Protein AF-A0A952LKK1-F1 (afdb_monomer_lite)

pLDDT: mean 79.79, std 16.42, range [29.23, 95.69]

Secondary structure (DSSP, 8-state):
-HHHHHHHHHHHHH---PPP-PPPP--EEEE-SSEEEEEEEEEEE-SSSS-EEEEEEEEEEE-SSS-EEEEE--GGGSS-TTTHHHHHHHHHHHHTS-SSTT-PPB-SEEEEEEEEE--TTT--HHHHHHHHHHHHHHHHHTS-EEEEPPEEEEEEE-TTSS-EEEEEEETTT-EEE-TTS-EEEE--S-TTTTTTS-----

Structure (mmCIF, N/CA/C/O backbone):
data_AF-A0A952LKK1-F1
#
_entry.id   AF-A0A952LKK1-F1
#
loop_
_atom_site.group_PDB
_atom_site.id
_atom_site.type_symbol
_atom_site.label_atom_id
_atom_site.label_alt_id
_atom_site.label_comp_id
_atom_site.label_asym_id
_atom_site.label_entity_id
_atom_site.label_seq_id
_atom_site.pdbx_PDB_ins_code
_atom_site.Cartn_x
_atom_site.Cartn_y
_atom_site.Cartn_z
_atom_site.occupancy
_atom_site.B_iso_or_equiv
_atom_site.auth_seq_id
_atom_site.auth_comp_id
_atom_site.auth_asym_id
_atom_site.auth_atom_id
_atom_site.pdbx_PDB_model_num
ATOM 1 N N . LEU A 1 1 ? -12.837 -6.522 36.777 1.00 69.25 1 LEU A N 1
ATOM 2 C CA . LEU A 1 1 ? -12.492 -7.666 37.662 1.00 69.25 1 LEU A CA 1
ATOM 3 C C . LEU A 1 1 ? -11.450 -8.633 37.078 1.00 69.25 1 LEU A C 1
ATOM 5 O O . LEU A 1 1 ? -10.487 -8.930 37.771 1.00 69.25 1 LEU A O 1
ATOM 9 N N . HIS A 1 2 ? -11.595 -9.168 35.852 1.00 73.12 2 HIS A N 1
ATOM 10 C CA . HIS A 1 2 ? -10.644 -10.183 35.344 1.00 73.12 2 HIS A CA 1
ATOM 11 C C . HIS A 1 2 ? -9.219 -9.636 35.118 1.00 73.12 2 HIS A C 1
ATOM 13 O O . HIS A 1 2 ? -8.244 -10.236 35.574 1.00 73.12 2 HIS A O 1
ATOM 19 N N . LEU A 1 3 ? -9.097 -8.470 34.474 1.00 79.00 3 LEU A N 1
ATOM 20 C CA . LEU A 1 3 ? -7.804 -7.812 34.238 1.00 79.00 3 LEU A CA 1
ATOM 21 C C . LEU A 1 3 ? -7.126 -7.364 35.545 1.00 79.00 3 LEU A C 1
ATOM 23 O O . LEU A 1 3 ? -5.911 -7.488 35.678 1.00 79.00 3 LEU A O 1
ATOM 27 N N . ASP A 1 4 ? -7.911 -6.946 36.539 1.00 76.12 4 ASP A N 1
ATOM 28 C CA . ASP A 1 4 ? -7.411 -6.493 37.846 1.00 76.12 4 ASP A CA 1
ATOM 29 C C . ASP A 1 4 ? -6.789 -7.636 38.665 1.00 76.12 4 ASP A C 1
ATOM 31 O O . ASP A 1 4 ? -5.808 -7.459 39.389 1.00 76.12 4 ASP A O 1
ATOM 35 N N . VAL A 1 5 ? -7.335 -8.848 38.538 1.00 84.00 5 VAL A N 1
ATOM 36 C CA . VAL A 1 5 ? -6.778 -10.037 39.200 1.00 84.00 5 VAL A CA 1
ATOM 37 C C . VAL A 1 5 ? -5.464 -10.461 38.537 1.00 84.00 5 VAL A C 1
ATOM 39 O O . VAL A 1 5 ? -4.514 -10.829 39.233 1.00 84.00 5 VAL A O 1
ATOM 42 N N . LEU A 1 6 ? -5.383 -10.390 37.204 1.00 82.81 6 LEU A N 1
ATOM 43 C CA . LEU A 1 6 ? -4.162 -10.701 36.454 1.00 82.81 6 LEU A CA 1
ATOM 44 C C . LEU A 1 6 ? -3.036 -9.705 36.754 1.00 82.81 6 LEU A C 1
ATOM 46 O O . LEU A 1 6 ? -1.900 -10.123 36.990 1.00 82.81 6 LEU A O 1
ATOM 50 N N . SER A 1 7 ? -3.346 -8.408 36.815 1.00 79.38 7 SER A N 1
ATOM 51 C CA . SER A 1 7 ? -2.366 -7.372 37.159 1.00 79.38 7 SER A CA 1
ATOM 52 C C . SER A 1 7 ? -1.816 -7.558 38.578 1.00 79.38 7 SER A C 1
ATOM 54 O O . SER A 1 7 ? -0.605 -7.478 38.795 1.00 79.38 7 SER A O 1
ATOM 56 N N . SER A 1 8 ? -2.683 -7.915 39.533 1.00 80.00 8 SER A N 1
ATOM 57 C CA . SER A 1 8 ? -2.283 -8.186 40.916 1.00 80.00 8 SER A CA 1
ATOM 58 C C . SER A 1 8 ? -1.322 -9.376 41.028 1.00 80.00 8 SER A C 1
ATOM 60 O O . SER A 1 8 ? -0.346 -9.309 41.779 1.00 80.00 8 SER A O 1
ATOM 62 N N . LYS A 1 9 ? -1.542 -10.446 40.249 1.00 85.44 9 LYS A N 1
ATOM 63 C CA . LYS A 1 9 ? -0.631 -11.604 40.201 1.00 85.44 9 LYS A CA 1
ATOM 64 C C . LYS A 1 9 ? 0.729 -11.252 39.597 1.00 85.44 9 LYS A C 1
ATOM 66 O O . LYS A 1 9 ? 1.750 -11.621 40.172 1.00 85.44 9 LYS A O 1
ATOM 71 N N . LEU A 1 10 ? 0.759 -10.499 38.493 1.00 86.88 10 LEU A N 1
ATOM 72 C CA . LEU A 1 10 ? 2.005 -10.042 37.854 1.00 86.88 10 LEU A CA 1
ATOM 73 C C . LEU A 1 10 ? 2.873 -9.210 38.807 1.00 86.88 10 LEU A C 1
ATOM 75 O O . LEU A 1 10 ? 4.080 -9.440 38.917 1.00 86.88 10 LEU A O 1
ATOM 79 N N . SER A 1 11 ? 2.248 -8.299 39.551 1.00 84.94 11 SER A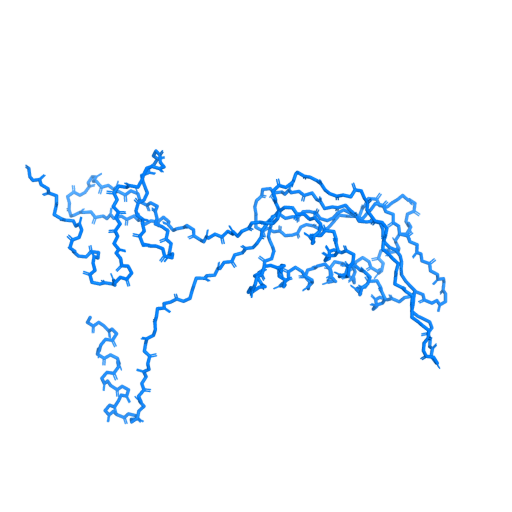 N 1
ATOM 80 C CA . SER A 1 11 ? 2.949 -7.460 40.524 1.00 84.94 11 SER A CA 1
ATOM 81 C C . SER A 1 11 ? 3.444 -8.261 41.738 1.00 84.94 11 SER A C 1
ATOM 83 O O . SER A 1 11 ? 4.603 -8.130 42.130 1.00 84.94 11 SER A O 1
ATOM 85 N N . ARG A 1 12 ? 2.607 -9.138 42.317 1.00 86.88 12 ARG A N 1
ATOM 86 C CA . ARG A 1 12 ? 2.942 -9.871 43.555 1.00 86.88 12 ARG A CA 1
ATOM 87 C C . ARG A 1 12 ? 3.910 -11.032 43.347 1.00 86.88 12 ARG A C 1
ATOM 89 O O . ARG A 1 12 ? 4.822 -11.202 44.152 1.00 86.88 12 ARG A O 1
ATOM 96 N N . GLU A 1 13 ? 3.703 -11.840 42.310 1.00 88.75 13 GLU A N 1
ATOM 97 C CA . GLU A 1 13 ? 4.477 -13.070 42.090 1.00 88.75 13 GLU A CA 1
ATOM 98 C C . GLU A 1 13 ? 5.716 -12.819 41.225 1.00 88.75 13 GLU A C 1
ATOM 100 O O . GLU A 1 13 ? 6.784 -13.362 41.505 1.00 88.75 13 GLU A O 1
ATOM 105 N N . PHE A 1 14 ? 5.604 -11.952 40.213 1.00 88.00 14 PHE A N 1
ATOM 106 C CA . PHE A 1 14 ? 6.667 -11.726 39.227 1.00 88.00 14 PHE A CA 1
ATOM 107 C C . PHE A 1 14 ? 7.393 -10.384 39.399 1.00 88.00 14 PHE A C 1
ATOM 109 O O . PHE A 1 14 ? 8.387 -10.151 38.713 1.00 88.00 14 PHE A O 1
ATOM 116 N N . LYS A 1 15 ? 6.948 -9.517 40.328 1.00 84.75 15 LYS A N 1
ATOM 117 C CA . LYS A 1 15 ? 7.493 -8.160 40.556 1.00 84.75 15 LYS A CA 1
ATOM 118 C C . LYS A 1 15 ? 7.513 -7.296 39.288 1.00 84.75 15 LYS A C 1
ATOM 120 O O . LYS A 1 15 ? 8.394 -6.456 39.122 1.00 84.75 15 LYS A O 1
ATOM 125 N N . VAL A 1 16 ? 6.553 -7.515 38.390 1.00 86.19 16 VAL A N 1
ATOM 126 C CA . VAL A 1 16 ? 6.399 -6.741 37.155 1.00 86.19 16 VAL A CA 1
ATOM 127 C C . VAL A 1 16 ? 5.279 -5.725 37.349 1.00 86.19 16 VAL A C 1
ATOM 129 O O . VAL A 1 16 ? 4.132 -6.100 37.592 1.00 86.19 16 VAL A O 1
ATOM 132 N N . GLU A 1 17 ? 5.601 -4.439 37.220 1.00 78.44 17 GLU A N 1
ATOM 133 C CA . GLU A 1 17 ? 4.600 -3.375 37.112 1.00 78.44 17 GLU A CA 1
ATOM 134 C C . GLU A 1 17 ? 4.148 -3.259 35.651 1.00 78.44 17 GLU A C 1
ATOM 136 O O . GLU A 1 17 ? 4.903 -2.824 34.782 1.00 78.44 17 GLU A O 1
ATOM 141 N N . ALA A 1 18 ? 2.920 -3.697 35.366 1.00 74.75 18 ALA A N 1
ATOM 142 C CA . ALA A 1 18 ? 2.312 -3.589 34.045 1.00 74.75 18 ALA A CA 1
ATOM 143 C C . ALA A 1 18 ? 1.420 -2.342 33.973 1.00 74.75 18 ALA A C 1
ATOM 145 O O . ALA A 1 18 ? 0.515 -2.172 34.791 1.00 74.75 18 ALA A O 1
ATOM 146 N N . VAL A 1 19 ? 1.657 -1.488 32.976 1.00 74.19 19 VAL A N 1
ATOM 147 C CA . VAL A 1 19 ? 0.816 -0.322 32.680 1.00 74.19 19 VAL A CA 1
ATOM 148 C C . VAL A 1 19 ? -0.199 -0.720 31.615 1.00 74.19 19 VAL A C 1
ATOM 150 O O . VAL A 1 19 ? 0.176 -1.067 30.496 1.00 74.19 19 VAL A O 1
ATOM 153 N N . PHE A 1 20 ? -1.485 -0.671 31.955 1.00 70.00 20 PHE A N 1
ATOM 154 C CA . PHE A 1 20 ? -2.569 -0.925 31.009 1.00 70.00 20 PHE A CA 1
ATOM 155 C C . PHE A 1 20 ? -3.046 0.404 30.423 1.00 70.00 20 PHE A C 1
ATOM 157 O O . PHE A 1 20 ? -3.495 1.289 31.148 1.00 70.00 20 PHE A O 1
ATOM 164 N N . GLY A 1 21 ? -2.902 0.552 29.108 1.00 72.00 21 GLY A N 1
ATOM 165 C CA . GLY A 1 21 ? -3.431 1.681 28.348 1.00 72.00 21 GLY A CA 1
ATOM 166 C C . GLY A 1 21 ? -4.725 1.322 27.620 1.00 72.00 21 GLY A C 1
ATOM 167 O O . GLY A 1 21 ? -5.180 0.177 27.651 1.00 72.00 21 GLY A O 1
ATOM 168 N N . ARG A 1 22 ? -5.298 2.304 26.920 1.00 71.31 22 ARG A N 1
ATOM 169 C CA . ARG A 1 22 ? -6.414 2.057 26.000 1.00 71.31 22 ARG A CA 1
ATOM 170 C C . ARG A 1 22 ? -5.956 1.141 24.854 1.00 71.31 22 ARG A C 1
ATOM 172 O O . ARG A 1 22 ? -4.816 1.285 24.399 1.00 71.31 22 ARG A O 1
ATOM 179 N N . PRO A 1 23 ? -6.809 0.216 24.382 1.00 70.81 23 PRO A N 1
ATOM 180 C CA . PRO A 1 23 ? -6.499 -0.576 23.199 1.00 70.81 23 PRO A CA 1
ATOM 181 C C . PRO A 1 23 ? -6.274 0.352 22.000 1.00 70.81 23 PRO A C 1
ATOM 183 O O . PRO A 1 23 ? -6.973 1.350 21.837 1.00 70.81 23 PRO A O 1
ATOM 186 N N . GLN A 1 24 ? -5.274 0.040 21.175 1.00 70.75 24 GLN A N 1
ATOM 187 C CA . GLN A 1 24 ? -5.019 0.804 19.957 1.00 70.75 24 GLN A CA 1
ATOM 188 C C . GLN A 1 24 ? -6.025 0.422 18.872 1.00 70.75 24 GLN A C 1
ATOM 190 O O . GLN A 1 24 ? -6.296 -0.759 18.650 1.00 70.75 24 GLN A O 1
ATOM 195 N N . VAL A 1 25 ? -6.548 1.432 18.180 1.00 79.94 25 VAL A N 1
ATOM 196 C CA . VAL A 1 25 ? -7.469 1.257 17.059 1.00 79.94 25 VAL A CA 1
ATOM 197 C C . VAL A 1 25 ? -6.665 1.036 15.780 1.00 79.94 25 VAL A C 1
ATOM 199 O O . VAL A 1 25 ? -5.759 1.802 15.451 1.00 79.94 25 VAL A O 1
ATOM 202 N N . ALA A 1 26 ? -6.985 -0.034 15.053 1.00 82.38 26 ALA A N 1
ATOM 203 C CA . ALA A 1 26 ? -6.350 -0.354 13.780 1.00 82.38 26 ALA A CA 1
ATOM 204 C C . ALA A 1 26 ? -6.988 0.459 12.643 1.00 82.38 26 ALA A C 1
ATOM 206 O O . ALA A 1 26 ? -7.834 -0.046 11.905 1.00 82.38 26 ALA A O 1
ATOM 207 N N . TYR A 1 27 ? -6.593 1.725 12.518 1.00 85.50 27 TYR A N 1
ATOM 208 C CA . TYR A 1 27 ? -7.033 2.568 11.409 1.00 85.50 27 TYR A CA 1
ATOM 209 C C . TYR A 1 27 ? -6.469 2.095 10.072 1.00 85.50 27 TYR A C 1
ATOM 211 O O . TYR A 1 27 ? -5.420 1.447 9.996 1.00 85.50 27 TYR A O 1
ATOM 219 N N . ARG A 1 28 ? -7.171 2.473 9.007 1.00 88.81 28 ARG A N 1
ATOM 220 C CA . ARG A 1 28 ? -6.765 2.270 7.615 1.00 88.81 28 ARG A CA 1
ATOM 221 C C . ARG A 1 28 ? -6.928 3.566 6.833 1.00 88.81 28 ARG A C 1
ATOM 223 O O . ARG A 1 28 ? -7.561 4.503 7.312 1.00 88.81 28 ARG A O 1
ATOM 230 N N . GLU A 1 29 ? -6.369 3.624 5.637 1.00 89.12 29 GLU A N 1
ATOM 231 C CA . GLU A 1 29 ? -6.508 4.763 4.727 1.00 89.12 29 GLU A CA 1
ATOM 232 C C . GLU A 1 29 ? -7.129 4.321 3.405 1.00 89.12 29 GLU A C 1
ATOM 234 O O . GLU A 1 29 ? -6.890 3.213 2.930 1.00 89.12 29 GLU A O 1
ATOM 239 N N . THR A 1 30 ? -7.934 5.183 2.793 1.00 90.38 30 THR A N 1
ATOM 240 C CA . THR A 1 30 ? -8.442 4.948 1.440 1.00 90.38 30 THR A CA 1
ATOM 241 C C . THR A 1 30 ? -8.641 6.263 0.691 1.00 90.38 30 THR A C 1
ATOM 243 O O . THR A 1 30 ? -8.595 7.348 1.278 1.00 90.38 30 THR A O 1
ATOM 246 N N . MET A 1 31 ? -8.830 6.169 -0.623 1.00 90.81 31 MET A N 1
ATOM 247 C CA . MET A 1 31 ? -9.071 7.318 -1.493 1.00 90.81 31 MET A CA 1
ATOM 248 C C . MET A 1 31 ? -10.569 7.597 -1.642 1.00 90.81 31 MET A C 1
ATOM 250 O O . MET A 1 31 ? -11.401 6.689 -1.675 1.00 90.81 31 MET A O 1
ATOM 254 N N . ASN A 1 32 ? -10.928 8.872 -1.745 1.00 89.19 32 ASN A N 1
ATOM 255 C CA . ASN A 1 32 ? -12.293 9.313 -2.019 1.00 89.19 32 ASN A CA 1
ATOM 256 C C . ASN A 1 32 ? -12.563 9.448 -3.525 1.00 89.19 32 ASN A C 1
ATOM 258 O O . ASN A 1 32 ? -13.671 9.183 -3.988 1.00 89.19 32 ASN A O 1
ATOM 262 N N . ASN A 1 33 ? -11.545 9.825 -4.308 1.00 90.62 33 ASN A N 1
ATOM 263 C CA . ASN A 1 33 ? -11.665 9.901 -5.763 1.00 90.62 33 ASN A CA 1
ATOM 264 C C . ASN A 1 33 ? -12.028 8.529 -6.346 1.00 90.62 33 ASN A C 1
ATOM 266 O O . ASN A 1 33 ? -11.515 7.512 -5.896 1.00 90.62 33 ASN A O 1
ATOM 270 N N . ALA A 1 34 ? -12.859 8.505 -7.389 1.00 89.62 34 ALA A N 1
ATOM 271 C CA . ALA A 1 34 ? -13.182 7.262 -8.088 1.00 89.62 34 ALA A CA 1
ATOM 272 C C . ALA A 1 34 ? -11.975 6.695 -8.858 1.00 89.62 34 ALA A C 1
ATOM 274 O O . ALA A 1 34 ? -11.786 5.484 -8.904 1.00 89.62 34 ALA A O 1
ATOM 275 N N . SER A 1 35 ? -11.156 7.569 -9.452 1.00 91.38 35 SER A N 1
ATOM 276 C CA . SER A 1 35 ? -9.980 7.198 -10.244 1.00 91.38 35 SER A CA 1
ATOM 277 C C . SER A 1 35 ? -8.965 8.342 -10.297 1.00 91.38 35 SER A C 1
ATOM 279 O O . SER A 1 35 ? -9.359 9.512 -10.282 1.00 91.38 35 SER A O 1
ATOM 281 N N . ILE A 1 36 ? -7.671 8.014 -10.356 1.00 92.25 36 ILE A N 1
ATOM 282 C CA . ILE A 1 36 ? -6.548 8.956 -10.480 1.00 92.25 36 ILE A CA 1
ATOM 283 C C . ILE A 1 36 ? -5.506 8.407 -11.451 1.00 92.25 36 ILE A C 1
ATOM 285 O O . ILE A 1 36 ? -5.125 7.236 -11.398 1.00 92.25 36 ILE A O 1
ATOM 289 N N . GLY A 1 37 ? -4.996 9.293 -12.306 1.00 88.69 37 GLY A N 1
ATOM 290 C CA . GLY A 1 37 ? -4.034 8.978 -13.354 1.00 88.69 37 GLY A CA 1
ATOM 291 C C . GLY A 1 37 ? -4.693 8.878 -14.736 1.00 88.69 37 GLY A C 1
ATOM 292 O O . GLY A 1 37 ? -5.796 9.394 -14.925 1.00 88.69 37 GLY A O 1
ATOM 293 N N . PRO A 1 38 ? -4.033 8.243 -15.716 1.00 88.38 38 PRO A N 1
ATOM 294 C CA . PRO A 1 38 ? -2.730 7.590 -15.603 1.00 88.38 38 PRO A CA 1
ATOM 295 C C . PRO A 1 38 ? -1.568 8.583 -15.424 1.00 88.38 38 PRO A C 1
ATOM 297 O O . PRO A 1 38 ? -1.577 9.674 -15.990 1.00 88.38 38 PRO A O 1
ATOM 300 N N . VAL A 1 39 ? -0.554 8.207 -14.639 1.00 92.69 39 VAL A N 1
ATOM 301 C CA . VAL A 1 39 ? 0.703 8.966 -14.506 1.00 92.69 39 VAL A CA 1
ATOM 302 C C . VAL A 1 39 ? 1.887 8.052 -14.780 1.00 92.69 39 VAL A C 1
ATOM 304 O O . VAL A 1 39 ? 1.980 6.946 -14.245 1.00 92.69 39 VAL A O 1
ATOM 307 N N . ARG A 1 40 ? 2.819 8.545 -15.601 1.00 93.56 40 ARG A N 1
ATOM 308 C CA . ARG A 1 40 ? 4.093 7.882 -15.890 1.00 93.56 40 ARG A CA 1
ATOM 309 C C . ARG A 1 40 ? 5.123 8.214 -14.822 1.00 93.56 40 ARG A C 1
ATOM 311 O O . ARG A 1 40 ? 5.456 9.381 -14.621 1.00 93.56 40 ARG A O 1
ATOM 318 N N . HIS A 1 41 ? 5.677 7.182 -14.197 1.00 94.25 41 HIS A N 1
ATOM 319 C CA . HIS A 1 41 ? 6.798 7.299 -13.273 1.00 94.25 41 HIS A CA 1
ATOM 320 C C . HIS A 1 41 ? 8.018 6.571 -13.823 1.00 94.25 41 HIS A C 1
ATOM 322 O O . HIS A 1 41 ? 7.934 5.407 -14.211 1.00 94.25 41 HIS A O 1
ATOM 328 N N . ARG A 1 42 ? 9.172 7.244 -13.828 1.00 93.69 42 ARG A N 1
ATOM 329 C CA . ARG A 1 42 ? 10.446 6.689 -14.302 1.00 93.69 42 ARG A CA 1
ATOM 330 C C . ARG A 1 42 ? 11.442 6.602 -13.157 1.00 93.69 42 ARG A C 1
ATOM 332 O O . ARG A 1 42 ? 11.806 7.607 -12.554 1.00 93.69 42 ARG A O 1
ATOM 339 N N . PHE A 1 43 ? 11.974 5.408 -12.937 1.00 91.88 43 PHE A N 1
ATOM 340 C CA . PHE A 1 43 ? 13.090 5.157 -12.041 1.00 91.88 43 PHE A CA 1
ATOM 341 C C . PHE A 1 43 ? 14.357 4.876 -12.853 1.00 91.88 43 PHE A C 1
ATOM 343 O O . PHE A 1 43 ? 14.486 3.829 -13.487 1.00 91.88 43 PHE A O 1
ATOM 350 N N . LYS A 1 44 ? 15.313 5.811 -12.824 1.00 89.75 44 LYS A N 1
ATOM 351 C CA . LYS A 1 44 ? 16.637 5.645 -13.438 1.00 89.75 44 LYS A CA 1
ATOM 352 C C . LYS A 1 44 ? 17.723 5.951 -12.415 1.00 89.75 44 LYS A C 1
ATOM 354 O O . LYS A 1 44 ? 17.810 7.075 -11.925 1.00 89.75 44 LYS A O 1
ATOM 359 N N . ARG A 1 45 ? 18.582 4.976 -12.115 1.00 85.50 45 ARG A N 1
ATOM 360 C CA . ARG A 1 45 ? 19.753 5.174 -11.248 1.00 85.50 45 ARG A CA 1
ATOM 361 C C . ARG A 1 45 ? 20.984 4.543 -11.878 1.00 85.50 45 ARG A C 1
ATOM 363 O O . ARG A 1 45 ? 20.985 3.364 -12.212 1.00 85.50 45 ARG A O 1
ATOM 370 N N . GLN A 1 46 ? 22.035 5.345 -11.999 1.00 78.31 46 GLN A N 1
ATOM 371 C CA . GLN A 1 46 ? 23.323 4.937 -12.544 1.00 78.31 46 GLN A CA 1
ATOM 372 C C . GLN A 1 46 ? 24.413 5.449 -11.598 1.00 78.31 46 GLN A C 1
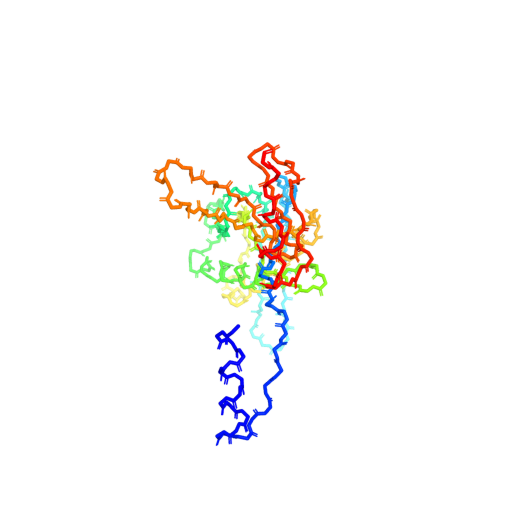ATOM 374 O O . GLN A 1 46 ? 24.873 6.579 -11.711 1.00 78.31 46 GLN A O 1
ATOM 379 N N . SER A 1 47 ? 24.773 4.645 -10.596 1.00 60.09 47 SER A N 1
ATOM 380 C CA . SER A 1 47 ? 25.862 4.951 -9.659 1.00 60.09 47 SER A CA 1
ATOM 381 C C . SER A 1 47 ? 26.923 3.860 -9.758 1.00 60.09 47 SER A C 1
ATOM 383 O O . SER A 1 47 ? 26.892 2.906 -8.988 1.00 60.09 47 SER A O 1
ATOM 385 N N . GLY A 1 48 ? 27.802 3.969 -10.759 1.00 68.12 48 GLY A N 1
ATOM 386 C CA . GLY A 1 48 ? 29.043 3.186 -10.886 1.00 68.12 48 GLY A CA 1
ATOM 387 C C . GLY A 1 48 ? 28.927 1.664 -11.081 1.00 68.12 48 GLY A C 1
ATOM 388 O O . GLY A 1 48 ? 29.960 1.013 -11.179 1.00 68.12 48 GLY A O 1
ATOM 389 N N . GLY A 1 49 ? 27.718 1.096 -11.142 1.00 73.31 49 GLY A N 1
ATOM 390 C CA . GLY A 1 49 ? 27.444 -0.337 -11.335 1.00 73.31 49 GLY A CA 1
ATOM 391 C C . GLY A 1 49 ? 26.398 -0.599 -12.431 1.00 73.31 49 GLY A C 1
ATOM 392 O O . GLY A 1 49 ? 26.146 0.305 -13.234 1.00 73.31 49 GLY A O 1
ATOM 393 N N . PRO A 1 50 ? 25.777 -1.800 -12.473 1.00 70.31 50 PRO A N 1
ATOM 394 C CA . PRO A 1 50 ? 24.697 -2.108 -13.411 1.00 70.31 50 PRO A CA 1
ATOM 395 C C . PRO A 1 50 ? 23.608 -1.035 -13.337 1.00 70.31 50 PRO A C 1
ATOM 397 O O . PRO A 1 50 ? 23.210 -0.629 -12.239 1.00 70.31 50 PRO A O 1
ATOM 400 N N . GLY A 1 51 ? 23.158 -0.542 -14.491 1.00 80.31 51 GLY A N 1
ATOM 401 C CA . GLY A 1 51 ? 22.079 0.435 -14.542 1.00 80.31 51 GLY A CA 1
ATOM 402 C C . GLY A 1 51 ? 20.803 -0.145 -13.938 1.00 80.31 51 GLY A C 1
ATOM 403 O O . GLY A 1 51 ? 20.525 -1.333 -14.072 1.00 80.31 51 GLY A O 1
ATOM 404 N N . MET A 1 52 ? 20.033 0.693 -13.244 1.00 88.06 52 MET A N 1
ATOM 405 C CA . MET A 1 52 ? 18.656 0.376 -12.870 1.00 88.06 52 MET A CA 1
ATOM 406 C C . MET A 1 52 ? 17.722 1.275 -13.669 1.00 88.06 52 MET A C 1
ATOM 408 O O . MET A 1 52 ? 17.784 2.501 -13.529 1.00 88.06 52 MET A O 1
ATOM 412 N N . PHE A 1 53 ? 16.863 0.663 -14.478 1.00 91.19 53 PHE A N 1
ATOM 413 C CA . PHE A 1 53 ? 15.853 1.331 -15.286 1.00 91.19 53 PHE A CA 1
ATOM 414 C C . PHE A 1 53 ? 14.497 0.630 -15.172 1.00 91.19 53 PHE A C 1
ATOM 416 O O . PHE A 1 53 ? 14.374 -0.569 -15.427 1.00 91.19 53 PHE A O 1
ATOM 423 N N . ALA A 1 54 ? 13.471 1.397 -14.835 1.00 92.94 54 ALA A N 1
ATOM 424 C CA . ALA A 1 54 ? 12.079 0.993 -14.945 1.00 92.94 54 ALA A CA 1
ATOM 425 C C . ALA A 1 54 ? 11.225 2.231 -15.213 1.00 92.94 54 ALA A C 1
ATOM 427 O O . ALA A 1 54 ? 11.496 3.307 -14.675 1.00 92.94 54 ALA A O 1
ATOM 428 N N . GLU A 1 55 ? 10.194 2.082 -16.029 1.00 94.50 55 GLU A N 1
ATOM 429 C CA . GLU A 1 55 ? 9.174 3.105 -16.223 1.00 94.50 55 GLU A CA 1
ATOM 430 C C . GLU A 1 55 ? 7.813 2.423 -16.284 1.00 94.50 55 GLU A C 1
ATOM 432 O O . GLU A 1 55 ? 7.648 1.433 -16.997 1.00 94.50 55 GLU A O 1
ATOM 437 N N . LEU A 1 56 ? 6.871 2.933 -15.495 1.00 95.00 56 LEU A N 1
ATOM 438 C CA . LEU A 1 56 ? 5.518 2.405 -15.361 1.00 95.00 56 LEU A CA 1
ATOM 439 C C . LEU A 1 56 ? 4.519 3.549 -15.487 1.00 95.00 56 LEU A C 1
ATOM 441 O O . LEU A 1 56 ? 4.706 4.615 -14.899 1.00 95.00 56 LEU A O 1
ATOM 445 N N . GLU A 1 57 ? 3.446 3.310 -16.225 1.00 95.38 57 GLU A N 1
ATOM 446 C CA . GLU A 1 57 ? 2.267 4.161 -16.264 1.00 95.38 57 GLU A CA 1
ATOM 447 C C . GLU A 1 57 ? 1.173 3.519 -15.414 1.00 95.38 57 GLU A C 1
ATOM 449 O O . GLU A 1 57 ? 0.694 2.428 -15.727 1.00 95.38 57 GLU A O 1
ATOM 454 N N . LEU A 1 58 ? 0.809 4.175 -14.314 1.00 95.44 58 LEU A N 1
ATOM 455 C CA . LEU A 1 58 ? -0.111 3.632 -13.317 1.00 95.44 58 LEU A CA 1
ATOM 456 C C . LEU A 1 58 ? -1.389 4.471 -13.247 1.00 95.44 58 LEU A C 1
ATOM 458 O O . LEU A 1 58 ? -1.335 5.703 -13.293 1.00 95.44 58 LEU A O 1
ATOM 462 N N . ARG A 1 59 ? -2.525 3.796 -13.081 1.00 95.31 59 ARG A N 1
ATOM 463 C CA . ARG A 1 59 ? -3.820 4.373 -12.697 1.00 95.31 59 ARG A CA 1
ATOM 464 C C . ARG A 1 59 ? -4.269 3.720 -11.393 1.00 95.31 59 ARG A C 1
ATOM 466 O O . ARG A 1 59 ? -4.094 2.515 -11.232 1.00 95.31 59 ARG A O 1
ATOM 473 N N . ILE A 1 60 ? -4.825 4.500 -10.473 1.00 94.94 60 ILE A N 1
ATOM 474 C CA . ILE A 1 60 ? -5.407 3.985 -9.229 1.00 94.94 60 ILE A CA 1
ATOM 475 C C . ILE A 1 60 ? -6.906 4.244 -9.266 1.00 94.94 60 ILE A C 1
ATOM 477 O O . ILE A 1 60 ? -7.332 5.384 -9.430 1.00 94.94 60 ILE A O 1
ATOM 481 N N . ASP A 1 61 ? -7.685 3.187 -9.104 1.00 94.31 61 ASP A N 1
ATOM 482 C CA . ASP A 1 61 ? -9.139 3.205 -9.063 1.00 94.31 61 ASP A CA 1
ATOM 483 C C . ASP A 1 61 ? -9.606 2.795 -7.657 1.00 94.31 61 ASP A C 1
ATOM 485 O O . ASP A 1 61 ? -9.026 1.897 -7.039 1.00 94.31 61 ASP A O 1
ATOM 489 N N . LYS A 1 62 ? -10.649 3.444 -7.134 1.00 93.06 62 LYS A N 1
ATOM 490 C CA . LYS A 1 62 ? -11.270 3.042 -5.865 1.00 93.06 62 LYS A CA 1
ATOM 491 C C . LYS A 1 62 ? -12.093 1.775 -6.084 1.00 93.06 62 LYS A C 1
ATOM 493 O O . LYS A 1 62 ? -12.844 1.692 -7.056 1.00 93.06 62 LYS A O 1
ATOM 498 N N . ILE A 1 63 ? -11.979 0.817 -5.169 1.00 93.31 63 ILE A N 1
ATOM 499 C CA . ILE A 1 63 ? -12.810 -0.390 -5.158 1.00 93.31 63 ILE A CA 1
ATOM 500 C C . ILE A 1 63 ? -13.501 -0.555 -3.812 1.00 93.31 63 ILE A C 1
ATOM 502 O O . ILE A 1 63 ? -13.000 -0.114 -2.776 1.00 93.31 63 ILE A O 1
ATOM 506 N N . ASP A 1 64 ? -14.645 -1.225 -3.836 1.00 87.25 64 ASP A N 1
ATOM 507 C CA . ASP A 1 64 ? -15.321 -1.636 -2.617 1.00 87.25 64 ASP A CA 1
ATOM 508 C C . ASP A 1 64 ? -14.577 -2.822 -1.997 1.00 87.25 64 ASP A C 1
ATOM 510 O O . ASP A 1 64 ? -14.228 -3.788 -2.677 1.00 87.25 64 ASP A O 1
ATOM 514 N N . GLY A 1 65 ? -14.331 -2.750 -0.690 1.00 85.81 65 GLY A N 1
ATOM 515 C CA . GLY A 1 65 ? -13.660 -3.803 0.066 1.00 85.81 65 GLY A CA 1
ATOM 516 C C . GLY A 1 65 ? -12.342 -3.363 0.694 1.00 85.81 65 GLY A C 1
ATOM 517 O O . GLY A 1 65 ? -12.042 -2.179 0.834 1.00 85.81 65 GLY A O 1
ATOM 518 N N . VAL A 1 66 ? -11.572 -4.353 1.145 1.00 83.88 66 VAL A N 1
ATOM 519 C CA . VAL A 1 66 ? -10.360 -4.144 1.959 1.00 83.88 66 VAL A CA 1
ATOM 520 C C . VAL A 1 66 ? -9.085 -4.498 1.188 1.00 83.88 66 VAL A C 1
ATOM 522 O O . VAL A 1 66 ? -7.987 -4.112 1.582 1.00 83.88 66 VAL A O 1
ATOM 525 N N . GLU A 1 67 ? -9.207 -5.230 0.085 1.00 89.12 67 GLU A N 1
ATOM 526 C CA . GLU A 1 67 ? -8.051 -5.741 -0.643 1.00 89.12 67 GLU A CA 1
ATOM 527 C C . GLU A 1 67 ? -7.423 -4.688 -1.561 1.00 89.12 67 GLU A C 1
ATOM 529 O O . GLU A 1 67 ? -8.018 -3.658 -1.885 1.00 89.12 67 GLU A O 1
ATOM 534 N N . ILE A 1 68 ? -6.175 -4.959 -1.943 1.00 91.75 68 ILE A N 1
ATOM 535 C CA . ILE A 1 68 ? -5.463 -4.208 -2.970 1.00 91.75 68 ILE A CA 1
ATOM 536 C C . ILE A 1 68 ? -5.333 -5.115 -4.177 1.00 91.75 68 ILE A C 1
ATOM 538 O O . ILE A 1 68 ? -4.657 -6.147 -4.120 1.00 91.75 68 ILE A O 1
ATOM 542 N N . GLU A 1 69 ? -5.944 -4.696 -5.273 1.00 94.12 69 GLU A N 1
ATOM 543 C CA . GLU A 1 69 ? -5.888 -5.413 -6.538 1.00 94.12 69 GLU A CA 1
ATOM 544 C C . GLU A 1 69 ? -4.838 -4.772 -7.444 1.00 94.12 69 GLU A C 1
ATOM 546 O O . GLU A 1 69 ? -4.773 -3.550 -7.562 1.00 94.12 69 GLU A O 1
ATOM 551 N N . VAL A 1 70 ? -4.011 -5.583 -8.104 1.00 95.06 70 VAL A N 1
ATOM 552 C CA . VAL A 1 70 ? -3.050 -5.105 -9.107 1.00 95.06 70 VAL A CA 1
ATOM 553 C C . VAL A 1 70 ? -3.372 -5.782 -10.430 1.00 95.06 70 VAL A C 1
ATOM 555 O O . VAL A 1 70 ? -3.397 -7.009 -10.505 1.00 95.06 70 VAL A O 1
ATOM 558 N N . VAL A 1 71 ? -3.633 -4.983 -11.462 1.00 94.25 71 VAL A N 1
ATOM 559 C CA . VAL A 1 71 ? -4.060 -5.455 -12.784 1.00 94.25 71 VAL A CA 1
ATOM 560 C C . VAL A 1 71 ? -3.072 -4.972 -13.839 1.00 94.25 71 VAL A C 1
ATOM 562 O O . VAL A 1 71 ? -2.689 -3.804 -13.855 1.00 94.25 71 VAL A O 1
ATOM 565 N N . ASP A 1 72 ? -2.660 -5.874 -14.725 1.00 93.56 72 ASP A N 1
ATOM 566 C CA . ASP A 1 72 ? -1.854 -5.556 -15.904 1.00 93.56 72 ASP A CA 1
ATOM 567 C C . ASP A 1 72 ? -2.771 -5.385 -17.127 1.00 93.56 72 ASP A C 1
ATOM 569 O O . ASP A 1 72 ? -3.388 -6.348 -17.581 1.00 93.56 72 ASP A O 1
ATOM 573 N N . GLU A 1 73 ? -2.875 -4.158 -17.645 1.00 93.81 73 GLU A N 1
ATOM 574 C CA . GLU A 1 73 ? -3.589 -3.821 -18.888 1.00 93.81 73 GLU A CA 1
ATOM 575 C C . GLU A 1 73 ? -2.614 -3.443 -20.023 1.00 93.81 73 GLU A C 1
ATOM 577 O O . GLU A 1 73 ? -3.017 -2.863 -21.040 1.00 93.81 73 GLU A O 1
ATOM 582 N N . THR A 1 74 ? -1.322 -3.766 -19.882 1.00 90.50 74 THR A N 1
ATOM 583 C CA . THR A 1 74 ? -0.305 -3.377 -20.859 1.00 90.50 74 THR A CA 1
ATOM 584 C C . THR A 1 74 ? -0.544 -4.029 -22.222 1.00 90.50 74 THR A C 1
ATOM 586 O O . THR A 1 74 ? -0.816 -5.224 -22.367 1.00 90.50 74 THR A O 1
ATOM 589 N N . ARG A 1 75 ? -0.424 -3.231 -23.287 1.00 85.88 75 ARG A N 1
ATOM 590 C CA . ARG A 1 75 ? -0.620 -3.714 -24.661 1.00 85.88 75 ARG A CA 1
ATOM 591 C C . ARG A 1 75 ? 0.656 -4.365 -25.185 1.00 85.88 75 ARG A C 1
ATOM 593 O O . ARG A 1 75 ? 1.726 -3.770 -25.146 1.00 85.88 75 ARG A O 1
ATOM 600 N N . GLY A 1 76 ? 0.534 -5.572 -25.738 1.00 81.38 76 GLY A N 1
ATOM 601 C CA . GLY A 1 76 ? 1.636 -6.242 -26.439 1.00 81.38 76 GLY A CA 1
ATOM 602 C C . GLY A 1 76 ? 2.770 -6.749 -25.540 1.00 81.38 76 GLY A C 1
ATOM 603 O O . GLY A 1 76 ? 3.864 -6.980 -26.047 1.00 81.38 76 GLY A O 1
ATOM 604 N N . GLY A 1 77 ? 2.526 -6.924 -24.235 1.00 81.75 77 GLY A N 1
ATOM 605 C CA . GLY A 1 77 ? 3.537 -7.418 -23.293 1.00 81.75 77 GLY A CA 1
ATOM 606 C C . GLY A 1 77 ? 4.636 -6.397 -22.990 1.00 81.75 77 GLY A C 1
ATOM 607 O O . GLY A 1 77 ? 5.796 -6.774 -22.827 1.00 81.75 77 GLY A O 1
ATOM 608 N N . ALA A 1 78 ? 4.283 -5.106 -22.949 1.00 88.38 78 ALA A N 1
ATOM 609 C CA . ALA A 1 78 ? 5.209 -4.022 -22.620 1.00 88.38 78 ALA A CA 1
ATOM 610 C C . ALA A 1 78 ? 5.872 -4.230 -21.243 1.00 88.38 78 ALA A C 1
ATOM 612 O O . ALA A 1 78 ? 7.058 -3.933 -21.064 1.00 88.38 78 ALA A O 1
ATOM 613 N N . LEU A 1 79 ? 5.125 -4.823 -20.303 1.00 89.81 79 LEU A N 1
ATOM 614 C CA . LEU A 1 79 ? 5.656 -5.416 -19.085 1.00 89.81 79 LEU A CA 1
ATOM 615 C C . LEU A 1 79 ? 5.857 -6.932 -19.285 1.00 89.81 79 LEU A C 1
ATOM 617 O O . LEU A 1 79 ? 4.885 -7.672 -19.437 1.00 89.81 79 LEU A O 1
ATOM 621 N N . PRO A 1 80 ? 7.103 -7.434 -19.255 1.00 89.62 80 PRO A N 1
ATOM 622 C CA . PRO A 1 80 ? 7.365 -8.862 -19.176 1.00 89.62 80 PRO A CA 1
ATOM 623 C C . PRO A 1 80 ? 6.736 -9.455 -17.913 1.00 89.62 80 PRO A C 1
ATOM 625 O O . PRO A 1 80 ? 6.936 -8.946 -16.808 1.00 89.62 80 PRO A O 1
ATOM 628 N N . SER A 1 81 ? 6.037 -10.579 -18.057 1.00 89.31 81 SER A N 1
ATOM 629 C CA . SER A 1 81 ? 5.341 -11.260 -16.958 1.00 89.31 81 SER A CA 1
ATOM 630 C C . SER A 1 81 ? 6.272 -11.731 -15.830 1.00 89.31 81 SER A C 1
ATOM 632 O O . SER A 1 81 ? 5.821 -11.943 -14.708 1.00 89.31 81 SER A O 1
ATOM 634 N N . GLU A 1 82 ? 7.582 -11.814 -16.078 1.00 90.69 82 GLU A N 1
ATOM 635 C CA . GLU A 1 82 ? 8.611 -12.047 -15.054 1.00 90.69 82 GLU A CA 1
ATOM 636 C C . GLU A 1 82 ? 8.759 -10.893 -14.044 1.00 90.69 82 GLU A C 1
ATOM 638 O O . GLU A 1 82 ? 9.144 -11.125 -12.896 1.00 90.69 82 GLU A O 1
ATOM 643 N N . PHE A 1 83 ? 8.436 -9.653 -14.434 1.00 91.81 83 PHE A N 1
ATOM 644 C CA . PHE A 1 83 ? 8.548 -8.476 -13.567 1.00 91.81 83 PHE A CA 1
ATOM 645 C C . PHE A 1 83 ? 7.246 -8.130 -12.844 1.00 91.81 83 PHE A C 1
ATOM 647 O O . PHE A 1 83 ? 7.297 -7.417 -11.839 1.00 91.81 83 PHE A O 1
ATOM 654 N N . PHE A 1 84 ? 6.103 -8.667 -13.283 1.00 93.19 84 PHE A N 1
ATOM 655 C CA . PHE A 1 84 ? 4.804 -8.420 -12.651 1.00 93.19 84 PHE A CA 1
ATOM 656 C C . PHE A 1 84 ? 4.798 -8.705 -11.132 1.00 93.19 84 PHE A C 1
ATOM 658 O O . PHE A 1 84 ? 4.414 -7.811 -10.374 1.00 93.19 84 PHE A O 1
ATOM 665 N N . PRO A 1 85 ? 5.344 -9.834 -10.623 1.00 94.94 85 PRO A N 1
ATOM 666 C CA . PRO A 1 85 ? 5.388 -10.090 -9.178 1.00 94.94 85 PRO A CA 1
ATOM 667 C C . PRO A 1 85 ? 6.236 -9.076 -8.392 1.00 94.94 85 PRO A C 1
ATOM 669 O O . PRO A 1 85 ? 6.026 -8.863 -7.198 1.00 94.94 85 PRO A O 1
ATOM 672 N N . ALA A 1 86 ? 7.232 -8.458 -9.036 1.00 94.94 86 ALA A N 1
ATOM 673 C CA . ALA A 1 86 ? 8.055 -7.425 -8.412 1.00 94.94 86 ALA A CA 1
ATOM 674 C C . ALA A 1 86 ? 7.312 -6.084 -8.330 1.00 94.94 86 ALA A C 1
ATOM 676 O O . ALA A 1 86 ? 7.411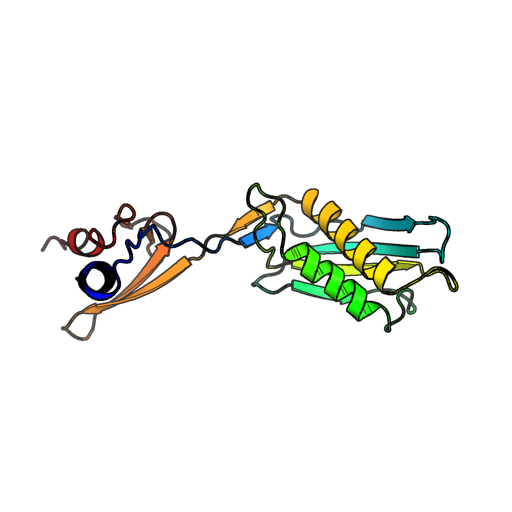 -5.392 -7.317 1.00 94.94 86 ALA A O 1
ATOM 677 N N . VAL A 1 87 ? 6.536 -5.749 -9.364 1.00 94.88 87 VAL A N 1
ATOM 678 C CA . VAL A 1 87 ? 5.650 -4.577 -9.379 1.00 94.88 87 VAL A CA 1
ATOM 679 C C . VAL A 1 87 ? 4.564 -4.714 -8.315 1.00 94.88 87 VAL A C 1
ATOM 681 O O . VAL A 1 87 ? 4.400 -3.813 -7.493 1.00 94.88 87 VAL A O 1
ATOM 684 N N . GLU A 1 88 ? 3.890 -5.864 -8.269 1.00 95.19 88 GLU A N 1
ATOM 685 C CA . GLU A 1 88 ? 2.843 -6.158 -7.287 1.00 95.19 88 GLU A CA 1
ATOM 686 C C . GLU A 1 88 ? 3.369 -6.038 -5.851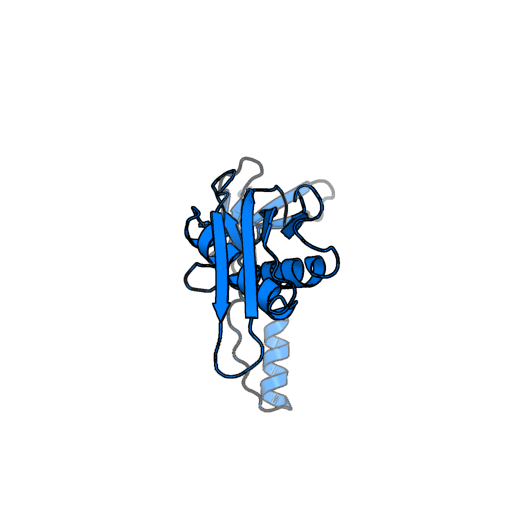 1.00 95.19 88 GLU A C 1
ATOM 688 O O . GLU A 1 88 ? 2.769 -5.362 -5.013 1.00 95.19 88 GLU A O 1
ATOM 693 N N . ARG A 1 89 ? 4.540 -6.628 -5.573 1.00 95.19 89 ARG A N 1
ATOM 694 C CA . ARG A 1 89 ? 5.199 -6.501 -4.269 1.00 95.19 89 ARG A CA 1
ATOM 695 C C . ARG A 1 89 ? 5.544 -5.047 -3.941 1.00 95.19 89 ARG A C 1
ATOM 697 O O . ARG A 1 89 ? 5.349 -4.629 -2.804 1.00 95.19 89 ARG A O 1
ATOM 704 N N . GLY A 1 90 ? 6.017 -4.272 -4.917 1.00 94.06 90 GLY A N 1
ATOM 705 C CA . GLY A 1 90 ? 6.317 -2.849 -4.743 1.00 94.06 90 GLY A CA 1
ATOM 706 C C . GLY A 1 90 ? 5.091 -2.030 -4.342 1.00 94.06 90 GLY A C 1
ATOM 707 O O . GLY A 1 90 ? 5.167 -1.236 -3.405 1.00 94.06 90 GLY A O 1
ATOM 708 N N . ILE A 1 91 ? 3.952 -2.274 -4.996 1.00 94.56 91 ILE A N 1
ATOM 709 C CA . ILE A 1 91 ? 2.671 -1.619 -4.693 1.00 94.56 91 ILE A CA 1
ATOM 710 C C . ILE A 1 91 ? 2.173 -2.027 -3.304 1.00 94.56 91 ILE A C 1
ATOM 712 O O . ILE A 1 91 ? 1.903 -1.161 -2.475 1.00 94.56 91 ILE A O 1
ATOM 716 N N . LYS A 1 92 ? 2.116 -3.333 -3.010 1.00 93.44 92 LYS A N 1
ATOM 717 C CA . LYS A 1 92 ? 1.647 -3.845 -1.710 1.00 93.44 92 LYS A CA 1
ATOM 718 C C . LYS A 1 92 ? 2.505 -3.338 -0.551 1.00 93.44 92 LYS A C 1
ATOM 720 O O . LYS A 1 92 ? 1.968 -2.904 0.461 1.00 93.44 92 LYS A O 1
ATOM 725 N N . ASN A 1 93 ? 3.829 -3.318 -0.716 1.00 92.75 93 ASN A N 1
ATOM 726 C CA . ASN A 1 93 ? 4.742 -2.772 0.289 1.00 92.75 93 ASN A CA 1
ATOM 727 C C . ASN A 1 93 ? 4.567 -1.262 0.468 1.00 92.75 93 ASN A C 1
ATOM 729 O O . ASN A 1 93 ? 4.642 -0.762 1.588 1.00 92.75 93 ASN A O 1
ATOM 733 N N . ALA A 1 94 ? 4.344 -0.523 -0.621 1.00 91.31 94 ALA A N 1
ATOM 734 C CA . ALA A 1 94 ? 4.080 0.906 -0.539 1.00 91.31 94 ALA A CA 1
ATOM 735 C C . ALA A 1 94 ? 2.762 1.201 0.182 1.00 91.31 94 ALA A C 1
ATOM 737 O O . ALA A 1 94 ? 2.706 2.165 0.937 1.00 91.31 94 ALA A O 1
ATOM 738 N N . ALA A 1 95 ? 1.755 0.346 0.008 1.00 90.94 95 ALA A N 1
ATOM 739 C CA . ALA A 1 95 ? 0.454 0.481 0.641 1.00 90.94 95 ALA A CA 1
ATOM 740 C C . ALA A 1 95 ? 0.437 0.183 2.149 1.00 90.94 95 ALA A C 1
ATOM 742 O O . ALA A 1 95 ? -0.500 0.581 2.830 1.00 90.94 95 ALA A O 1
ATOM 743 N N . LEU A 1 96 ? 1.471 -0.461 2.704 1.00 88.62 96 LEU A N 1
ATOM 744 C CA . LEU A 1 96 ? 1.596 -0.642 4.157 1.00 88.62 96 LEU A CA 1
ATOM 745 C C . LEU A 1 96 ? 1.838 0.675 4.908 1.00 88.62 96 LEU A C 1
ATOM 747 O O . LEU A 1 96 ? 1.667 0.716 6.122 1.00 88.62 96 LEU A O 1
ATOM 751 N N . SER A 1 97 ? 2.271 1.726 4.208 1.00 83.75 97 SER A N 1
ATOM 752 C CA . SER A 1 97 ? 2.555 3.036 4.791 1.00 83.75 97 SER A CA 1
ATOM 753 C C . SER A 1 97 ? 1.759 4.110 4.059 1.00 83.75 97 SER A C 1
ATOM 755 O O . SER A 1 97 ? 2.147 4.534 2.970 1.00 83.75 97 SER A O 1
ATOM 757 N N . GLY A 1 98 ? 0.647 4.519 4.667 1.00 76.06 98 GLY A N 1
ATOM 758 C CA . GLY A 1 98 ? -0.225 5.592 4.197 1.00 76.06 98 GLY A CA 1
ATOM 759 C C . GLY A 1 98 ? 0.407 6.985 4.233 1.00 76.06 98 GLY A C 1
ATOM 760 O O . GLY A 1 98 ? 1.552 7.166 4.656 1.00 76.06 98 GLY A O 1
ATOM 761 N N . ARG A 1 99 ? -0.358 7.973 3.763 1.00 73.75 99 ARG A N 1
ATOM 762 C CA . ARG A 1 99 ? 0.071 9.374 3.627 1.00 73.75 99 ARG A CA 1
ATOM 763 C C . ARG A 1 99 ? -0.122 10.170 4.916 1.00 73.75 99 ARG A C 1
ATOM 765 O O . ARG A 1 99 ? 0.650 11.090 5.168 1.00 73.75 99 ARG A O 1
ATOM 772 N N . LEU A 1 100 ? -1.189 9.896 5.672 1.00 69.69 100 LEU A N 1
ATOM 773 C CA . LEU A 1 100 ? -1.564 10.711 6.834 1.00 69.69 100 LEU A CA 1
ATOM 774 C C . LEU A 1 100 ? -0.572 10.519 7.996 1.00 69.69 100 LEU A C 1
ATOM 776 O O . LEU A 1 100 ? 0.219 9.581 7.992 1.00 69.69 100 LEU A O 1
ATOM 780 N N . ASP A 1 101 ? -0.628 11.397 9.006 1.00 55.56 101 ASP A N 1
ATOM 781 C CA . ASP A 1 101 ? 0.382 11.603 10.071 1.00 55.56 101 ASP A CA 1
ATOM 782 C C . ASP A 1 101 ? 0.832 10.357 10.873 1.00 55.56 101 ASP A C 1
ATOM 784 O O . ASP A 1 101 ? 1.789 10.418 11.650 1.00 55.56 101 ASP A O 1
ATOM 788 N N . HIS A 1 102 ? 0.177 9.209 10.691 1.00 61.09 102 HIS A N 1
ATOM 789 C CA . HIS A 1 102 ? 0.488 7.941 11.357 1.00 61.09 102 HIS A CA 1
ATOM 790 C C . HIS A 1 102 ? 0.680 6.753 10.398 1.00 61.09 102 HIS A C 1
ATOM 792 O O . HIS A 1 102 ? 0.880 5.632 10.864 1.00 61.09 102 HIS A O 1
ATOM 798 N N . GLY A 1 103 ? 0.674 6.995 9.082 1.00 72.06 103 GLY A N 1
ATOM 799 C CA . GLY A 1 103 ? 1.044 6.032 8.045 1.00 72.06 103 GLY A CA 1
ATOM 800 C C . GLY A 1 103 ? 0.278 4.716 8.127 1.00 72.06 103 GLY A C 1
ATOM 801 O O . GLY A 1 103 ? 0.900 3.658 8.234 1.00 72.06 103 GLY A O 1
ATOM 802 N N . HIS A 1 104 ? -1.055 4.762 8.094 1.00 87.31 104 HIS A N 1
ATOM 803 C CA . HIS A 1 104 ? -1.868 3.553 8.219 1.00 87.31 104 HIS A CA 1
ATOM 804 C C . HIS A 1 104 ? -1.913 2.749 6.911 1.00 87.31 104 HIS A C 1
ATOM 806 O O . HIS A 1 104 ? -1.726 3.319 5.835 1.00 87.31 104 HIS A O 1
ATOM 812 N N . PRO A 1 105 ? -2.184 1.432 6.962 1.00 89.94 105 PRO A N 1
ATOM 813 C CA . PRO A 1 105 ? -2.312 0.628 5.753 1.00 89.94 105 PRO A CA 1
ATOM 814 C C . PRO A 1 105 ? -3.437 1.134 4.844 1.00 89.94 105 PRO A C 1
ATOM 816 O O . PRO A 1 105 ? -4.567 1.348 5.295 1.00 89.94 105 PRO A O 1
ATOM 819 N N . ILE A 1 106 ? -3.122 1.290 3.562 1.00 91.38 106 ILE A N 1
ATOM 820 C CA . ILE A 1 106 ? -4.063 1.680 2.514 1.00 91.38 106 ILE A CA 1
ATOM 821 C C . ILE A 1 106 ? -4.888 0.458 2.099 1.00 91.38 106 ILE A C 1
ATOM 823 O O . ILE A 1 106 ? -4.340 -0.631 1.934 1.00 91.38 106 ILE A O 1
ATOM 827 N N . VAL A 1 107 ? -6.196 0.631 1.915 1.00 91.81 107 VAL A N 1
ATOM 828 C CA . VAL A 1 107 ? -7.137 -0.433 1.530 1.00 91.81 107 VAL A CA 1
ATOM 829 C C . VAL A 1 107 ? -8.157 0.051 0.498 1.00 91.81 107 VAL A C 1
ATOM 831 O O . VAL A 1 107 ? -8.392 1.255 0.367 1.00 91.81 107 VAL A O 1
ATOM 834 N N . GLY A 1 108 ? -8.786 -0.889 -0.214 1.00 91.88 108 GLY A N 1
ATOM 835 C CA . GLY A 1 108 ? -9.890 -0.584 -1.133 1.00 91.88 108 GLY A CA 1
ATOM 836 C C . GLY A 1 108 ? -9.435 0.144 -2.397 1.00 91.88 108 GLY A C 1
ATOM 837 O O . GLY A 1 108 ? -10.092 1.075 -2.865 1.00 91.88 108 GLY A O 1
ATOM 838 N N . VAL A 1 109 ? -8.279 -0.246 -2.942 1.00 93.75 109 VAL A N 1
ATOM 839 C CA . VAL A 1 109 ? -7.725 0.357 -4.162 1.00 93.75 109 VAL A CA 1
ATOM 840 C C . VAL A 1 109 ? -7.314 -0.704 -5.177 1.00 93.75 109 VAL A C 1
ATOM 842 O O . VAL A 1 109 ? -6.703 -1.718 -4.838 1.00 93.75 109 VAL A O 1
ATOM 845 N N . ARG A 1 110 ? -7.611 -0.440 -6.448 1.00 95.19 110 ARG A N 1
ATOM 846 C CA . ARG A 1 110 ? -7.119 -1.200 -7.595 1.00 95.19 110 ARG A CA 1
ATOM 847 C C . ARG A 1 110 ? -6.068 -0.381 -8.324 1.00 95.19 110 ARG A C 1
ATOM 849 O O . ARG A 1 110 ? -6.325 0.745 -8.738 1.00 95.19 110 ARG A O 1
ATOM 856 N N . VAL A 1 111 ? -4.889 -0.954 -8.515 1.00 95.69 111 VAL A N 1
ATOM 857 C CA . VAL A 1 111 ? -3.797 -0.344 -9.271 1.00 95.69 111 VAL A CA 1
ATOM 858 C C . VAL A 1 111 ? -3.703 -1.015 -10.631 1.00 95.69 111 VAL A C 1
ATOM 860 O O . VAL A 1 111 ? -3.397 -2.200 -10.736 1.00 95.69 111 VAL A O 1
ATOM 863 N N . THR A 1 112 ? -3.949 -0.238 -11.677 1.00 95.69 112 THR A N 1
ATOM 864 C CA . THR A 1 112 ? -3.883 -0.687 -13.065 1.00 95.69 112 THR A CA 1
ATOM 865 C C . THR A 1 112 ? -2.577 -0.220 -13.702 1.00 95.69 112 THR A C 1
ATOM 867 O O . THR A 1 112 ? -2.271 0.975 -13.699 1.00 95.69 112 THR A O 1
ATOM 870 N N . ILE A 1 113 ? -1.814 -1.152 -14.272 1.00 95.44 113 ILE A N 1
ATOM 871 C CA . ILE A 1 113 ? -0.616 -0.872 -15.068 1.00 95.44 113 ILE A CA 1
ATOM 872 C C . ILE A 1 113 ? -1.066 -0.679 -16.517 1.00 95.44 113 ILE A C 1
ATOM 874 O O . ILE A 1 113 ? -1.445 -1.635 -17.189 1.00 95.44 113 ILE A O 1
ATOM 878 N N . VAL A 1 114 ? -1.057 0.568 -16.980 1.00 94.50 114 VAL A N 1
ATOM 879 C CA . VAL A 1 114 ? -1.556 0.952 -18.311 1.00 94.50 114 VAL A CA 1
ATOM 880 C C . VAL A 1 114 ? -0.490 0.730 -19.383 1.00 94.50 114 VAL A C 1
ATOM 882 O O . VAL A 1 114 ? -0.783 0.255 -20.480 1.00 94.50 114 VAL A O 1
ATOM 885 N N . ASP A 1 115 ? 0.755 1.074 -19.067 1.00 93.62 115 ASP A N 1
ATOM 886 C CA . ASP A 1 115 ? 1.903 0.953 -19.963 1.00 93.62 115 ASP A CA 1
ATOM 887 C C . ASP A 1 115 ? 3.186 0.746 -19.145 1.00 93.62 115 ASP A C 1
ATOM 889 O O . ASP A 1 115 ? 3.258 1.092 -17.961 1.00 93.62 115 ASP A O 1
ATOM 893 N N . ALA A 1 116 ? 4.212 0.178 -19.769 1.00 93.19 116 ALA A N 1
ATOM 894 C CA . ALA A 1 116 ? 5.508 -0.044 -19.143 1.00 93.19 116 ALA A CA 1
ATOM 895 C C . ALA A 1 116 ? 6.629 0.069 -20.176 1.00 93.19 116 ALA A C 1
ATOM 897 O O . ALA A 1 116 ? 6.494 -0.382 -21.310 1.00 93.19 116 ALA A O 1
ATOM 898 N N . MET A 1 117 ? 7.774 0.626 -19.779 1.00 90.69 117 MET A N 1
ATOM 899 C CA . MET A 1 117 ? 8.977 0.587 -20.609 1.00 90.69 117 MET A CA 1
ATOM 900 C C . MET A 1 117 ? 10.086 -0.188 -19.913 1.00 90.69 117 MET A C 1
ATOM 902 O O . MET A 1 117 ? 10.461 0.083 -18.769 1.00 90.69 117 MET A O 1
ATOM 906 N N . THR A 1 118 ? 10.652 -1.133 -20.657 1.00 88.81 118 THR A N 1
ATOM 907 C CA . THR A 1 118 ? 11.812 -1.927 -20.259 1.00 88.81 118 THR A CA 1
ATOM 908 C C . THR A 1 118 ? 13.032 -1.550 -21.092 1.00 88.81 118 THR A C 1
ATOM 910 O O . THR A 1 118 ? 12.932 -1.110 -22.238 1.00 88.81 118 THR A O 1
ATOM 913 N N . HIS A 1 119 ? 14.214 -1.738 -20.514 1.00 86.50 119 HIS A N 1
ATOM 914 C CA . HIS A 1 119 ? 15.485 -1.646 -21.211 1.00 86.50 119 HIS A CA 1
ATOM 915 C C . HIS A 1 119 ? 16.235 -2.966 -21.063 1.00 86.50 119 HIS A C 1
ATOM 917 O O . HIS A 1 119 ? 16.485 -3.422 -19.949 1.00 86.50 119 HIS A O 1
ATOM 923 N N . LYS A 1 120 ? 16.636 -3.565 -22.188 1.00 79.62 120 LYS A N 1
ATOM 924 C CA . LYS A 1 120 ? 17.171 -4.936 -22.243 1.00 79.62 120 LYS A CA 1
ATOM 925 C C . LYS A 1 120 ? 18.354 -5.199 -21.300 1.00 79.62 120 LYS A C 1
ATOM 927 O O . LYS A 1 120 ? 18.494 -6.312 -20.812 1.00 79.62 120 LYS A O 1
ATOM 932 N N . ASN A 1 121 ? 19.188 -4.190 -21.048 1.00 81.44 121 ASN A N 1
ATOM 933 C CA . ASN A 1 121 ? 20.413 -4.348 -20.258 1.00 81.44 121 ASN A CA 1
ATOM 934 C C . ASN A 1 121 ? 20.353 -3.696 -18.869 1.00 81.44 121 ASN A C 1
ATOM 936 O O . ASN A 1 121 ? 21.178 -4.024 -18.024 1.00 81.44 121 ASN A O 1
ATOM 940 N N . ASP A 1 122 ? 19.407 -2.781 -18.636 1.00 82.88 122 ASP A N 1
ATOM 941 C CA . ASP A 1 122 ? 19.354 -1.978 -17.401 1.00 82.88 122 ASP A CA 1
ATOM 942 C C . ASP A 1 122 ? 18.076 -2.220 -16.581 1.00 82.88 122 ASP A C 1
ATOM 944 O O . ASP A 1 122 ? 17.950 -1.731 -15.457 1.00 82.88 122 ASP A O 1
ATOM 948 N N . SER A 1 123 ? 17.098 -2.956 -17.117 1.00 86.31 123 SER A N 1
ATOM 949 C CA . SER A 1 123 ? 15.898 -3.313 -16.365 1.00 86.31 123 SER A CA 1
ATOM 950 C C . SER A 1 123 ? 16.135 -4.489 -15.431 1.00 86.31 123 SER A C 1
ATOM 952 O O . SER A 1 123 ? 16.729 -5.499 -15.792 1.00 86.31 123 SER A O 1
ATOM 954 N N . SER A 1 124 ? 15.646 -4.345 -14.201 1.00 90.31 124 SER A N 1
ATOM 955 C CA . SER A 1 124 ? 15.733 -5.364 -13.158 1.00 90.31 124 SER A CA 1
ATOM 956 C C . SER A 1 124 ? 14.463 -5.368 -12.313 1.00 90.31 124 SER A C 1
ATOM 958 O O . SER A 1 124 ? 13.798 -4.341 -12.171 1.00 90.31 124 SER A O 1
ATOM 960 N N . ALA A 1 125 ? 14.157 -6.508 -11.690 1.00 91.38 125 ALA A N 1
ATOM 961 C CA . ALA A 1 125 ? 12.996 -6.650 -10.811 1.00 91.38 125 ALA A CA 1
ATOM 962 C C . ALA A 1 125 ? 12.995 -5.617 -9.667 1.00 91.38 125 ALA A C 1
ATOM 964 O O . ALA A 1 125 ? 11.961 -5.041 -9.348 1.00 91.38 125 ALA A O 1
ATOM 965 N N . ILE A 1 126 ? 14.170 -5.314 -9.103 1.00 91.38 126 ILE A N 1
ATOM 966 C CA . ILE A 1 126 ? 14.325 -4.317 -8.031 1.00 91.38 126 ILE A CA 1
ATOM 967 C C . ILE A 1 126 ? 14.017 -2.900 -8.539 1.00 91.38 126 ILE A C 1
ATOM 969 O O . ILE A 1 126 ? 13.446 -2.091 -7.804 1.00 91.38 126 ILE A O 1
ATOM 973 N N . ALA A 1 127 ? 14.386 -2.581 -9.785 1.00 92.94 127 ALA A N 1
ATOM 974 C CA . ALA A 1 127 ? 14.061 -1.290 -10.385 1.00 92.94 127 ALA A CA 1
ATOM 975 C C . ALA A 1 127 ? 12.543 -1.131 -10.551 1.00 92.94 127 ALA A C 1
ATOM 977 O O . ALA A 1 127 ? 12.010 -0.088 -10.179 1.00 92.94 127 ALA A O 1
ATOM 978 N N . PHE A 1 128 ? 11.855 -2.173 -11.029 1.00 94.25 128 PHE A N 1
ATOM 979 C CA . PHE A 1 128 ? 10.396 -2.187 -11.162 1.00 94.25 128 PHE A CA 1
ATOM 980 C C . PHE A 1 128 ? 9.678 -2.107 -9.817 1.00 94.25 128 PHE A C 1
ATOM 982 O O . PHE A 1 128 ? 8.763 -1.305 -9.676 1.00 94.25 128 PHE A O 1
ATOM 989 N N . GLU A 1 129 ? 10.138 -2.847 -8.808 1.00 94.69 129 GLU A N 1
ATOM 990 C CA . GLU A 1 129 ? 9.584 -2.792 -7.451 1.00 94.69 129 GLU A CA 1
ATOM 991 C C . GLU A 1 129 ? 9.669 -1.377 -6.858 1.00 94.69 129 GLU A C 1
ATOM 993 O O . GLU A 1 129 ? 8.686 -0.845 -6.341 1.00 94.69 129 GLU A O 1
ATOM 998 N N . ARG A 1 130 ? 10.830 -0.720 -6.986 1.00 93.31 130 ARG A N 1
ATOM 999 C CA . ARG A 1 130 ? 11.021 0.659 -6.503 1.00 93.31 130 ARG A CA 1
ATOM 1000 C C . ARG A 1 130 ? 10.241 1.681 -7.318 1.00 93.31 130 ARG A C 1
ATOM 1002 O O . ARG A 1 130 ? 9.698 2.621 -6.741 1.00 93.31 130 ARG A O 1
ATOM 1009 N N . CYS A 1 131 ? 10.197 1.510 -8.637 1.00 94.62 131 CYS A N 1
ATOM 1010 C CA . CYS A 1 131 ? 9.433 2.368 -9.534 1.00 94.62 131 CYS A CA 1
ATOM 1011 C C . CYS A 1 131 ? 7.940 2.305 -9.202 1.00 94.62 131 CYS A C 1
ATOM 1013 O O . CYS A 1 131 ? 7.320 3.346 -9.014 1.00 94.62 131 CYS A O 1
ATOM 1015 N N . ALA A 1 132 ? 7.398 1.098 -9.032 1.00 95.06 132 ALA A N 1
ATOM 1016 C CA . ALA A 1 132 ? 6.004 0.875 -8.680 1.00 95.06 132 ALA A CA 1
ATOM 1017 C C . ALA A 1 132 ? 5.659 1.474 -7.313 1.00 95.06 132 ALA A C 1
ATOM 1019 O O . ALA A 1 132 ? 4.677 2.199 -7.193 1.00 95.06 132 ALA A O 1
ATOM 1020 N N . ALA A 1 133 ? 6.509 1.253 -6.304 1.00 94.00 133 ALA A N 1
ATOM 1021 C CA . ALA A 1 133 ? 6.313 1.811 -4.969 1.00 94.00 133 ALA A CA 1
ATOM 1022 C C . ALA A 1 133 ? 6.286 3.351 -4.971 1.00 94.00 133 ALA A C 1
ATOM 1024 O O . ALA A 1 133 ? 5.430 3.964 -4.336 1.00 94.00 133 ALA A O 1
ATOM 1025 N N . GLN A 1 134 ? 7.213 3.990 -5.692 1.00 92.81 134 GLN A N 1
ATOM 1026 C CA . GLN A 1 134 ? 7.268 5.453 -5.790 1.00 92.81 134 GLN A CA 1
ATOM 1027 C C . GLN A 1 134 ? 6.133 6.031 -6.638 1.00 92.81 134 GLN A C 1
ATOM 1029 O O . GLN A 1 134 ? 5.553 7.047 -6.259 1.00 92.81 134 GLN A O 1
ATOM 1034 N N . GLY A 1 135 ? 5.806 5.387 -7.761 1.00 93.31 135 GLY A N 1
ATOM 1035 C CA . GLY A 1 135 ? 4.706 5.795 -8.630 1.00 93.31 135 GLY A CA 1
ATOM 1036 C C . GLY A 1 135 ? 3.362 5.708 -7.910 1.00 93.31 135 GLY A C 1
ATOM 1037 O O . GLY A 1 135 ? 2.602 6.673 -7.925 1.00 93.31 135 GLY A O 1
ATOM 1038 N N . PHE A 1 136 ? 3.117 4.605 -7.195 1.00 93.19 136 PHE A N 1
ATOM 1039 C CA . PHE A 1 136 ? 1.927 4.431 -6.363 1.00 93.19 136 PHE A CA 1
ATOM 1040 C C . PHE A 1 136 ? 1.829 5.505 -5.277 1.00 93.19 136 PHE A C 1
ATOM 1042 O O . PHE A 1 136 ? 0.789 6.143 -5.163 1.00 93.19 136 PHE A O 1
ATOM 1049 N N . ARG A 1 137 ? 2.913 5.762 -4.528 1.00 90.56 137 ARG A N 1
ATOM 1050 C CA . ARG A 1 137 ? 2.923 6.811 -3.493 1.00 90.56 137 ARG A CA 1
ATOM 1051 C C . ARG A 1 137 ? 2.626 8.185 -4.066 1.00 90.56 137 ARG A C 1
ATOM 1053 O O . ARG A 1 137 ? 1.767 8.866 -3.540 1.00 90.56 137 ARG A O 1
ATOM 1060 N N . THR A 1 138 ? 3.267 8.554 -5.171 1.00 90.62 138 THR A N 1
ATOM 1061 C CA . THR A 1 138 ? 3.065 9.868 -5.803 1.00 90.62 138 THR A CA 1
ATOM 1062 C C . THR A 1 138 ? 1.609 10.051 -6.254 1.00 90.62 138 THR A C 1
ATOM 1064 O O . THR A 1 138 ? 1.007 11.098 -6.028 1.00 90.62 138 THR A O 1
ATOM 1067 N N . LEU A 1 139 ? 1.016 9.016 -6.858 1.00 91.00 139 LEU A N 1
ATOM 1068 C CA . LEU A 1 139 ? -0.389 9.019 -7.271 1.00 91.00 139 LEU A CA 1
ATOM 1069 C C . LEU A 1 139 ? -1.345 9.078 -6.077 1.00 91.00 139 LEU A C 1
ATOM 1071 O O . LEU A 1 139 ? -2.251 9.911 -6.057 1.00 91.00 139 LEU A O 1
ATOM 1075 N N . PHE A 1 140 ? -1.128 8.236 -5.070 1.00 88.94 140 PHE A N 1
ATOM 1076 C CA . PHE A 1 140 ? -1.947 8.212 -3.861 1.00 88.94 140 PHE A CA 1
ATOM 1077 C C . PHE A 1 140 ? -1.808 9.513 -3.054 1.00 88.94 140 PHE A C 1
ATOM 1079 O O . PHE A 1 140 ? -2.786 10.018 -2.512 1.00 88.94 140 PHE A O 1
ATOM 1086 N N . GLU A 1 141 ? -0.626 10.128 -3.043 1.00 86.75 141 GLU A N 1
ATOM 1087 C CA . GLU A 1 141 ? -0.384 11.438 -2.438 1.00 86.75 141 GLU A CA 1
ATOM 1088 C C . GLU A 1 141 ? -1.158 12.555 -3.133 1.00 86.75 141 GLU A C 1
ATOM 1090 O O . GLU A 1 141 ? -1.596 13.483 -2.459 1.00 86.75 141 GLU A O 1
ATOM 1095 N N . SER A 1 142 ? -1.387 12.452 -4.444 1.00 87.44 142 SER A N 1
ATOM 1096 C CA . SER A 1 142 ? -2.249 13.389 -5.173 1.00 87.44 142 SER A CA 1
ATOM 1097 C C . SER A 1 142 ? -3.752 13.128 -4.998 1.00 87.44 142 SER A C 1
ATOM 1099 O O . SER A 1 142 ? -4.564 13.910 -5.490 1.00 87.44 142 SER A O 1
ATOM 1101 N N . SER A 1 143 ? -4.130 12.055 -4.295 1.00 87.56 143 SER A N 1
ATOM 1102 C CA . SER A 1 143 ? -5.525 11.713 -4.020 1.00 87.56 143 SER A CA 1
ATOM 1103 C C . SER A 1 143 ? -6.098 12.445 -2.807 1.00 87.56 143 SER A C 1
ATOM 1105 O O . SER A 1 143 ? -5.379 12.900 -1.907 1.00 87.56 143 SER A O 1
ATOM 1107 N N . ASP A 1 144 ? -7.422 12.539 -2.777 1.00 88.69 144 ASP A N 1
ATOM 1108 C CA . ASP A 1 144 ? -8.188 12.900 -1.593 1.00 88.69 144 ASP A CA 1
ATOM 1109 C C . ASP A 1 144 ? -8.274 11.677 -0.663 1.00 88.69 144 ASP A C 1
ATOM 1111 O O . ASP A 1 144 ? -9.084 10.771 -0.872 1.00 88.69 144 ASP A O 1
ATOM 1115 N N . VAL A 1 145 ? -7.367 11.615 0.318 1.00 88.19 145 VAL A N 1
ATOM 1116 C CA . VAL A 1 145 ? -7.209 10.489 1.254 1.00 88.19 145 VAL A CA 1
ATOM 1117 C C . VAL A 1 145 ? -7.995 10.748 2.533 1.00 88.19 145 VAL A C 1
ATOM 1119 O O . VAL A 1 145 ? -7.855 11.810 3.139 1.00 88.19 145 VAL A O 1
ATOM 1122 N N . HIS A 1 146 ? -8.733 9.744 3.003 1.00 87.62 146 HIS A N 1
ATOM 1123 C CA . HIS A 1 146 ? -9.389 9.758 4.309 1.00 87.62 146 HIS A CA 1
ATOM 1124 C C . HIS A 1 146 ? -9.060 8.508 5.127 1.00 87.62 146 HIS A C 1
ATOM 1126 O O . HIS A 1 146 ? -8.645 7.469 4.602 1.00 87.62 146 HIS A O 1
ATOM 1132 N N . ARG A 1 147 ? -9.238 8.631 6.444 1.00 87.75 147 ARG A N 1
ATOM 1133 C CA . ARG A 1 147 ? -9.028 7.553 7.407 1.00 87.75 147 ARG A CA 1
ATOM 1134 C C . ARG A 1 147 ? -10.307 6.733 7.557 1.00 87.75 147 ARG A C 1
ATOM 1136 O O . ARG A 1 147 ? -11.399 7.287 7.613 1.00 87.75 147 ARG A O 1
ATOM 1143 N N . LEU A 1 148 ? -10.144 5.422 7.646 1.00 85.75 148 LEU A N 1
ATOM 1144 C CA . LEU A 1 148 ? -11.190 4.473 7.981 1.00 85.75 148 LEU A CA 1
ATOM 1145 C C . LEU A 1 148 ? -10.981 3.974 9.406 1.00 85.75 148 LEU A C 1
ATOM 1147 O O . LEU A 1 148 ? -9.883 3.549 9.785 1.00 85.75 148 LEU A O 1
ATOM 1151 N N . GLU A 1 149 ? -12.066 4.003 10.161 1.00 84.69 149 GLU A N 1
ATOM 1152 C CA . GLU A 1 149 ? -12.169 3.440 11.498 1.00 84.69 149 GLU A CA 1
ATOM 1153 C C . GLU A 1 149 ? -12.829 2.059 11.434 1.00 84.69 149 GLU A C 1
ATOM 1155 O O . GLU A 1 149 ? -13.726 1.838 10.615 1.00 84.69 149 GLU A O 1
ATOM 1160 N N . PRO A 1 150 ? -12.412 1.105 12.280 1.00 81.56 150 PRO A N 1
ATOM 1161 C CA . PRO A 1 150 ? -13.132 -0.146 12.418 1.00 81.56 150 PRO A CA 1
ATOM 1162 C C . PRO A 1 150 ? -14.486 0.109 13.090 1.00 81.56 150 PRO A C 1
ATOM 1164 O O . PRO A 1 150 ? -14.553 0.700 14.168 1.00 81.56 150 PRO A O 1
ATOM 1167 N N . MET A 1 151 ? -15.554 -0.387 12.469 1.00 80.25 151 MET A N 1
ATOM 1168 C CA . MET A 1 151 ? -16.883 -0.468 13.073 1.00 80.25 151 MET A CA 1
ATOM 1169 C C . MET A 1 151 ? -17.114 -1.900 13.557 1.00 80.25 151 MET A C 1
ATOM 1171 O O . MET A 1 151 ? -16.794 -2.851 12.840 1.00 80.25 151 MET A O 1
ATOM 1175 N N . MET A 1 152 ? -17.627 -2.060 14.778 1.00 79.06 152 MET A N 1
ATOM 1176 C CA . MET A 1 152 ? -17.940 -3.372 15.346 1.00 79.06 152 MET A CA 1
ATOM 1177 C C . MET A 1 152 ? -19.440 -3.526 15.535 1.00 79.06 152 MET A C 1
ATOM 1179 O O . MET A 1 152 ? -20.064 -2.704 16.195 1.00 79.06 152 MET A O 1
ATOM 1183 N N . THR A 1 153 ? -19.990 -4.619 15.025 1.00 78.81 153 THR A N 1
ATOM 1184 C CA . THR A 1 153 ? -21.339 -5.052 15.375 1.00 78.81 153 THR A CA 1
ATOM 1185 C C . THR A 1 153 ? -21.292 -5.820 16.691 1.00 78.81 153 THR A C 1
ATOM 1187 O O . THR A 1 153 ? -20.593 -6.831 16.806 1.00 78.81 153 THR A O 1
ATOM 1190 N N . VAL A 1 154 ? -22.046 -5.356 17.682 1.00 77.81 154 VAL A N 1
ATOM 1191 C CA . VAL A 1 154 ? -22.228 -6.020 18.973 1.00 77.81 154 VAL A CA 1
ATOM 1192 C C . VAL A 1 154 ? -23.660 -6.525 19.051 1.00 77.81 154 VAL A C 1
ATOM 1194 O O . VAL A 1 154 ? -24.603 -5.771 18.836 1.00 77.81 154 VAL A O 1
ATOM 1197 N N . VAL A 1 155 ? -23.819 -7.809 19.373 1.00 75.69 155 VAL A N 1
ATOM 1198 C CA . VAL A 1 155 ? -25.134 -8.426 19.570 1.00 75.69 155 VAL A CA 1
ATOM 1199 C C . VAL A 1 155 ? -25.335 -8.678 21.058 1.00 75.69 155 VAL A C 1
ATOM 1201 O O . VAL A 1 155 ? -24.624 -9.495 21.650 1.00 75.69 155 VAL A O 1
ATOM 1204 N N . ALA A 1 156 ? -26.303 -7.988 21.657 1.00 72.94 156 ALA A N 1
ATOM 1205 C CA . ALA A 1 156 ? -26.701 -8.202 23.045 1.00 72.94 156 ALA A CA 1
ATOM 1206 C C . ALA A 1 156 ? -27.870 -9.195 23.119 1.00 72.94 156 ALA A C 1
ATOM 1208 O O . ALA A 1 156 ? -28.828 -9.114 22.348 1.00 72.94 156 ALA A O 1
ATOM 1209 N N . LEU A 1 157 ? -27.782 -10.146 24.053 1.00 76.12 157 LEU A N 1
ATOM 1210 C CA . LEU A 1 157 ? -28.792 -11.179 24.289 1.00 76.12 157 LEU A CA 1
ATOM 1211 C C . LEU A 1 157 ? -29.327 -11.032 25.715 1.00 76.12 157 LEU A C 1
ATOM 1213 O O . LEU A 1 157 ? -28.570 -11.203 26.671 1.00 76.12 157 LEU A O 1
ATOM 1217 N N . ALA A 1 158 ? -30.621 -10.740 25.858 1.00 78.19 158 ALA A N 1
ATOM 1218 C CA . ALA A 1 158 ? -31.287 -10.671 27.158 1.00 78.19 158 ALA A CA 1
ATOM 1219 C C . ALA A 1 158 ? -31.939 -12.021 27.546 1.00 78.19 158 ALA A C 1
ATOM 1221 O O . ALA A 1 158 ? -32.293 -12.805 26.658 1.00 78.19 158 ALA A O 1
ATOM 1222 N N . PRO A 1 159 ? -32.135 -12.315 28.852 1.00 67.00 159 PRO A N 1
ATOM 1223 C CA . PRO A 1 159 ? -32.583 -13.631 29.330 1.00 67.00 159 PRO A CA 1
ATOM 1224 C C . PRO A 1 159 ? -34.011 -14.052 28.938 1.00 67.00 159 PRO A C 1
ATOM 1226 O O . PRO A 1 159 ? -34.387 -15.185 29.221 1.00 67.00 159 PRO A O 1
ATOM 1229 N N . GLU A 1 160 ? -34.796 -13.204 28.268 1.00 61.47 160 GLU A N 1
ATOM 1230 C CA . GLU A 1 160 ? -36.183 -13.510 27.873 1.00 61.47 160 GLU A CA 1
ATOM 1231 C C . GLU A 1 160 ? -36.364 -13.814 26.373 1.00 61.47 160 GLU A C 1
ATOM 1233 O O . GLU A 1 160 ? -37.442 -13.666 25.813 1.00 61.47 160 GLU A O 1
ATOM 1238 N N . GLY A 1 161 ? -35.318 -14.306 25.705 1.00 55.59 161 GLY A N 1
ATOM 1239 C CA . GLY A 1 161 ? -35.462 -15.187 24.536 1.00 55.59 161 GLY A CA 1
ATOM 1240 C C . GLY A 1 161 ? -35.890 -14.578 23.193 1.00 55.59 161 GLY A C 1
ATOM 1241 O O . GLY A 1 161 ? -35.734 -15.266 22.186 1.00 55.59 161 GLY A O 1
ATOM 1242 N N . GLU A 1 162 ? -36.351 -13.328 23.123 1.00 55.97 162 GLU A N 1
ATOM 1243 C CA . GLU A 1 162 ? -36.812 -12.738 21.849 1.00 55.97 162 GLU A CA 1
ATOM 1244 C C . GLU A 1 162 ? -36.080 -11.466 21.413 1.00 55.97 162 GLU A C 1
ATOM 1246 O O . GLU A 1 162 ? -36.013 -11.198 20.213 1.00 55.97 162 GLU A O 1
ATOM 1251 N N . VAL A 1 163 ? -35.460 -10.713 22.325 1.00 56.53 163 VAL A N 1
ATOM 1252 C CA . VAL A 1 163 ? -34.870 -9.420 21.958 1.00 56.53 163 VAL A CA 1
ATOM 1253 C C . VAL A 1 163 ? -33.369 -9.552 21.717 1.00 56.53 163 VAL A C 1
ATOM 1255 O O . VAL A 1 163 ? -32.570 -9.693 22.645 1.00 56.53 163 VAL A O 1
ATOM 1258 N N . LYS A 1 164 ? -32.999 -9.546 20.435 1.00 61.47 164 LYS A N 1
ATOM 1259 C CA . LYS A 1 164 ? -31.628 -9.342 19.967 1.00 61.47 164 LYS A CA 1
ATOM 1260 C C . LYS A 1 164 ? -31.501 -7.880 19.580 1.00 61.47 164 LYS A C 1
ATOM 1262 O O . LYS A 1 164 ? -32.181 -7.450 18.655 1.00 61.47 164 LYS A O 1
ATOM 1267 N N . PHE A 1 165 ? -30.636 -7.150 20.267 1.00 66.25 165 PHE A N 1
ATOM 1268 C CA . PHE A 1 165 ? -30.243 -5.818 19.825 1.00 66.25 165 PHE A CA 1
ATOM 1269 C C . PHE A 1 165 ? -28.939 -5.957 19.049 1.00 66.25 165 PHE A C 1
A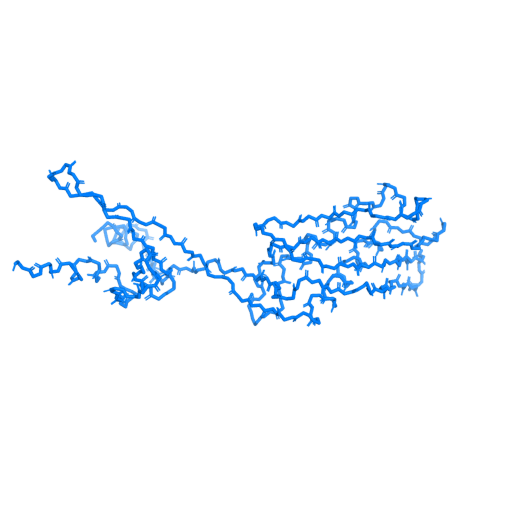TOM 1271 O O . PHE A 1 165 ? -27.952 -6.468 19.589 1.00 66.25 165 PHE A O 1
ATOM 1278 N N . GLU A 1 166 ? -28.965 -5.566 17.779 1.00 67.19 166 GLU A N 1
ATOM 1279 C CA . GLU A 1 166 ? -27.766 -5.347 16.982 1.00 67.19 166 GLU A CA 1
ATOM 1280 C C . GLU A 1 166 ? -27.392 -3.875 17.126 1.00 67.19 166 GLU A C 1
ATOM 1282 O O . GLU A 1 166 ? -28.234 -2.995 17.000 1.00 67.19 166 GLU A O 1
ATOM 1287 N N . ILE A 1 167 ? -26.148 -3.618 17.510 1.00 74.81 167 ILE A N 1
ATOM 1288 C CA . ILE A 1 167 ? -25.658 -2.271 17.773 1.00 74.81 167 ILE A CA 1
ATOM 1289 C C . ILE A 1 167 ? -24.331 -2.113 17.052 1.00 74.81 167 ILE A C 1
ATOM 1291 O O . ILE A 1 167 ? -23.446 -2.965 17.186 1.00 74.81 167 ILE A O 1
ATOM 1295 N N . ILE A 1 168 ? -24.152 -1.000 16.346 1.00 76.88 168 ILE A N 1
ATOM 1296 C CA . ILE A 1 168 ? -22.882 -0.676 15.704 1.00 76.88 168 ILE A CA 1
ATOM 1297 C C . ILE A 1 168 ? -22.088 0.256 16.619 1.00 76.88 168 ILE A C 1
ATOM 1299 O O . ILE A 1 168 ? -22.540 1.341 16.967 1.00 76.88 168 ILE A O 1
ATOM 1303 N N . VAL A 1 169 ? -20.880 -0.148 17.003 1.00 76.31 169 VAL A N 1
ATOM 1304 C CA . VAL A 1 169 ? -20.016 0.621 17.903 1.00 76.31 169 VAL A CA 1
ATOM 1305 C C . VAL A 1 169 ? -18.803 1.166 17.154 1.00 76.31 169 VAL A C 1
ATOM 1307 O O . VAL A 1 169 ? -18.063 0.412 16.507 1.00 76.31 169 VAL A O 1
ATOM 1310 N N . ARG A 1 170 ? -18.553 2.474 17.286 1.00 71.25 170 ARG A N 1
ATOM 1311 C CA . ARG A 1 170 ? -17.274 3.092 16.899 1.00 71.25 170 ARG A CA 1
ATOM 1312 C C . ARG A 1 170 ? -16.223 2.815 17.962 1.00 71.25 170 ARG A C 1
ATOM 1314 O O . ARG A 1 170 ? -16.356 3.226 19.110 1.00 71.25 170 ARG A O 1
ATOM 1321 N N . VAL A 1 171 ? -15.150 2.134 17.571 1.00 71.06 171 VAL A N 1
ATOM 1322 C CA . VAL A 1 171 ? -14.146 1.615 18.517 1.00 71.06 171 VAL A CA 1
ATOM 1323 C C . VAL A 1 171 ? -13.352 2.731 19.205 1.00 71.06 171 VAL A C 1
ATOM 1325 O O . VAL A 1 171 ? -12.942 2.563 20.351 1.00 71.06 171 VAL A O 1
ATOM 1328 N N . GLU A 1 172 ? -13.132 3.865 18.534 1.00 70.62 172 GLU A N 1
ATOM 1329 C CA . GLU A 1 172 ? -12.405 4.997 19.122 1.00 70.62 172 GLU A CA 1
ATOM 1330 C C . GLU A 1 172 ? -13.259 5.791 20.118 1.00 70.62 172 GLU A C 1
ATOM 1332 O O . GLU A 1 172 ? -12.806 6.073 21.229 1.00 70.62 172 GLU A O 1
ATOM 1337 N N . THR A 1 173 ? -14.482 6.158 19.726 1.00 67.62 173 THR A N 1
ATOM 1338 C CA . THR A 1 173 ? -15.342 7.049 20.516 1.00 67.62 173 THR A CA 1
ATOM 1339 C C . THR A 1 173 ? -16.213 6.307 21.526 1.00 67.62 173 THR A C 1
ATOM 1341 O O . THR A 1 173 ? -16.621 6.908 22.516 1.00 67.62 173 THR A O 1
ATOM 1344 N N . GLY A 1 174 ? -16.471 5.010 21.326 1.00 67.06 174 GLY A N 1
ATOM 1345 C CA . GLY A 1 174 ? -17.436 4.251 22.127 1.00 67.06 174 GLY A CA 1
ATOM 1346 C C . GLY A 1 174 ? -18.889 4.647 21.845 1.00 67.06 174 GLY A C 1
ATOM 1347 O O . GLY A 1 174 ? -19.768 4.389 22.665 1.00 67.06 174 GLY A O 1
ATOM 1348 N N . GLU A 1 175 ? -19.137 5.309 20.712 1.00 71.25 175 GLU A N 1
ATOM 1349 C CA . GLU A 1 175 ? -20.478 5.683 20.270 1.00 71.25 175 GLU A CA 1
ATOM 1350 C C . GLU A 1 175 ? -21.222 4.469 19.721 1.00 71.25 175 GLU A C 1
ATOM 1352 O O . GLU A 1 175 ? -20.680 3.696 18.928 1.00 71.25 175 GLU A O 1
ATOM 1357 N N . VAL A 1 176 ? -22.466 4.343 20.165 1.00 72.50 176 VAL A N 1
ATOM 1358 C CA . VAL A 1 176 ? -23.463 3.339 19.804 1.00 72.50 176 VAL A CA 1
ATOM 1359 C C . VAL A 1 176 ? -24.350 3.974 18.739 1.00 72.50 176 VAL A C 1
ATOM 1361 O O . VAL A 1 176 ? -24.993 4.996 18.987 1.00 72.50 176 VAL A O 1
ATOM 1364 N N . ILE A 1 177 ? -24.335 3.384 17.551 1.00 71.44 177 ILE A N 1
ATOM 1365 C CA . ILE A 1 177 ? -25.052 3.836 16.364 1.00 71.44 177 ILE A CA 1
ATOM 1366 C C . ILE A 1 177 ? -26.186 2.844 16.084 1.00 71.44 177 ILE A C 1
ATOM 1368 O O . ILE A 1 177 ? -25.972 1.627 16.108 1.00 71.44 177 ILE A O 1
ATOM 1372 N N . ASP A 1 178 ? -27.369 3.403 15.857 1.00 65.69 178 ASP A N 1
ATOM 1373 C CA . ASP A 1 178 ? -28.600 2.749 15.400 1.00 65.69 178 ASP A CA 1
ATOM 1374 C C . ASP A 1 178 ? -28.464 2.236 13.948 1.00 65.69 178 ASP A C 1
ATOM 1376 O O . ASP A 1 178 ? -27.612 2.704 13.188 1.00 65.69 178 ASP A O 1
ATOM 1380 N N . ASP A 1 179 ? -29.329 1.311 13.538 1.00 63.09 179 ASP A N 1
ATOM 1381 C CA . ASP A 1 179 ? -29.534 0.895 12.145 1.00 63.09 179 ASP A CA 1
ATOM 1382 C C . ASP A 1 179 ? -29.822 2.079 11.189 1.00 63.09 179 ASP A C 1
ATOM 1384 O O . ASP A 1 179 ? -29.416 2.045 10.024 1.00 63.09 179 ASP A O 1
ATOM 1388 N N . ASP A 1 180 ? -30.450 3.155 11.676 1.00 60.28 180 ASP A N 1
ATOM 1389 C CA . ASP A 1 180 ? -30.711 4.401 10.937 1.00 60.28 180 ASP A CA 1
ATOM 1390 C C . ASP A 1 180 ? -29.487 5.347 10.867 1.00 60.28 180 ASP A C 1
ATOM 1392 O O . ASP A 1 180 ? -29.526 6.400 10.223 1.00 60.28 180 ASP A O 1
ATOM 1396 N N . GLY A 1 181 ? -28.362 4.975 11.491 1.00 61.09 181 GLY A N 1
ATOM 1397 C CA . GLY A 1 181 ? -27.119 5.751 11.476 1.00 61.09 181 GLY A CA 1
ATOM 1398 C C . GLY A 1 181 ? -27.070 6.900 12.489 1.00 61.09 181 GLY A C 1
ATOM 1399 O O . GLY A 1 181 ? -26.121 7.690 12.467 1.00 61.09 181 GLY A O 1
ATOM 1400 N N . GLU A 1 182 ? -28.059 7.002 13.379 1.00 61.75 182 GLU A N 1
ATOM 1401 C CA . GLU A 1 182 ? -28.094 7.987 14.461 1.00 61.75 182 GLU A CA 1
ATOM 1402 C C . GLU A 1 182 ? -27.355 7.484 15.710 1.00 61.75 182 GLU A C 1
ATOM 1404 O O . GLU A 1 182 ? -27.413 6.308 16.073 1.00 61.75 182 GLU A O 1
ATOM 1409 N N . THR A 1 183 ? -26.635 8.381 16.390 1.00 62.31 183 THR A N 1
ATOM 1410 C CA . THR A 1 183 ? -25.976 8.056 17.660 1.00 62.31 183 THR A CA 1
ATOM 1411 C C . THR A 1 183 ? -27.022 7.978 18.767 1.00 62.31 183 THR A C 1
ATOM 1413 O O . THR A 1 183 ? -27.543 9.004 19.203 1.00 62.31 183 THR A O 1
ATOM 1416 N N . VAL A 1 184 ? -27.294 6.771 19.255 1.00 65.25 184 VAL A N 1
ATOM 1417 C CA . VAL A 1 184 ? -28.297 6.506 20.301 1.00 65.25 184 VAL A CA 1
ATOM 1418 C C . VAL A 1 184 ? -27.700 6.472 21.706 1.00 65.25 184 VAL A C 1
ATOM 1420 O O . VAL A 1 184 ? -28.401 6.738 22.678 1.00 65.25 184 VAL A O 1
ATOM 1423 N N . ALA A 1 185 ? -26.395 6.212 21.836 1.00 62.75 185 ALA A N 1
ATOM 1424 C CA . ALA A 1 185 ? -25.677 6.348 23.102 1.00 62.75 185 ALA A CA 1
ATOM 1425 C C . ALA A 1 185 ? -24.186 6.643 22.879 1.00 62.75 185 ALA A C 1
ATOM 1427 O O . ALA A 1 185 ? -23.598 6.282 21.861 1.00 62.75 185 ALA A O 1
ATOM 1428 N N . SER A 1 186 ? -23.546 7.297 23.845 1.00 52.88 186 SER A N 1
ATOM 1429 C CA . SER A 1 186 ? -22.101 7.539 23.842 1.00 52.88 186 SER A CA 1
ATOM 1430 C C . SER A 1 186 ? -21.552 7.201 25.219 1.00 52.88 186 SER A C 1
ATOM 1432 O O . SER A 1 186 ? -21.917 7.834 26.209 1.00 52.88 186 SER A O 1
ATOM 1434 N N . ALA A 1 187 ? -20.692 6.185 25.290 1.00 53.62 187 ALA A N 1
ATOM 1435 C CA . ALA A 1 187 ? -19.985 5.833 26.512 1.00 53.62 187 ALA A CA 1
ATOM 1436 C C . ALA A 1 187 ? -18.529 6.309 26.384 1.00 53.62 187 ALA A C 1
ATOM 1438 O O . ALA A 1 187 ? -17.790 5.778 25.551 1.00 53.62 187 ALA A O 1
ATOM 1439 N N . PRO A 1 188 ? -18.064 7.286 27.188 1.00 43.72 188 PRO A N 1
ATOM 1440 C CA . PRO A 1 188 ? -16.697 7.775 27.088 1.00 43.72 188 PRO A CA 1
ATOM 1441 C C . PRO A 1 188 ? -15.711 6.698 27.548 1.00 43.72 188 PRO A C 1
ATOM 1443 O O . PRO A 1 188 ? -15.434 6.577 28.735 1.00 43.72 188 PRO A O 1
ATOM 1446 N N . GLY A 1 189 ? -15.166 5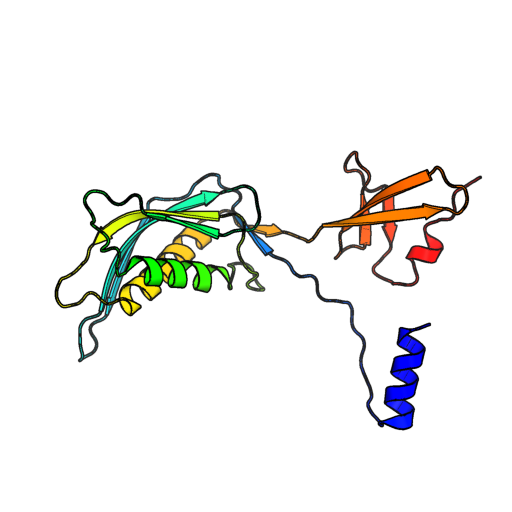.934 26.597 1.00 41.28 189 GLY A N 1
ATOM 1447 C CA . GLY A 1 189 ? -13.883 5.220 26.658 1.00 41.28 189 GLY A CA 1
ATOM 1448 C C . GLY A 1 189 ? -13.527 4.485 27.955 1.00 41.28 189 GLY A C 1
ATOM 1449 O O . GLY A 1 189 ? -12.338 4.381 28.270 1.00 41.28 189 GLY A O 1
ATOM 1450 N N . ASN A 1 190 ? -14.510 3.997 28.712 1.00 39.97 190 ASN A N 1
ATOM 1451 C CA . ASN A 1 190 ? -14.293 3.276 29.954 1.00 39.97 190 ASN A CA 1
ATOM 1452 C C . ASN A 1 190 ? -15.042 1.951 29.883 1.00 39.97 190 ASN A C 1
ATOM 1454 O O . ASN A 1 190 ? -16.252 1.918 29.668 1.00 39.97 190 ASN A O 1
ATOM 1458 N N . GLN A 1 191 ? -14.322 0.853 30.110 1.00 43.84 191 GLN A N 1
ATOM 1459 C CA . GLN A 1 191 ? -14.911 -0.484 30.226 1.00 43.84 191 GLN A CA 1
ATOM 1460 C C . GLN A 1 191 ? -15.937 -0.575 31.374 1.00 43.84 191 GLN A C 1
ATOM 1462 O O . GLN A 1 191 ? -16.664 -1.556 31.441 1.00 43.84 191 GLN A O 1
ATOM 1467 N N . SER A 1 192 ? -16.020 0.439 32.247 1.00 35.69 192 SER A N 1
ATOM 1468 C CA . SER A 1 192 ? -17.030 0.551 33.302 1.00 35.69 192 SER A CA 1
ATOM 1469 C C . SER A 1 192 ? -18.316 1.280 32.890 1.00 35.69 192 SER A C 1
ATOM 1471 O O . SER A 1 192 ? -19.279 1.221 33.634 1.00 35.69 192 SER A O 1
ATOM 1473 N N . ALA A 1 193 ? -18.359 1.986 31.754 1.00 35.12 193 ALA A N 1
ATOM 1474 C CA . ALA A 1 193 ? -19.533 2.788 31.372 1.00 35.12 193 ALA A CA 1
ATOM 1475 C C . ALA A 1 193 ? -20.575 1.996 30.564 1.00 35.12 193 ALA A C 1
ATOM 1477 O O . ALA A 1 193 ? -21.715 2.426 30.439 1.00 35.12 193 ALA A O 1
ATOM 1478 N N . VAL A 1 194 ? -20.213 0.816 30.050 1.00 38.06 194 VAL A N 1
ATOM 1479 C CA . VAL A 1 194 ? -21.175 -0.071 29.373 1.00 38.06 194 VAL A CA 1
ATOM 1480 C C . VAL A 1 194 ? -22.157 -0.695 30.380 1.00 38.06 194 VAL A C 1
ATOM 1482 O O . VAL A 1 194 ? -23.240 -1.106 29.983 1.00 38.06 194 VAL A O 1
ATOM 1485 N N . GLU A 1 195 ? -21.823 -0.714 31.678 1.00 35.84 195 GLU A N 1
ATOM 1486 C CA . GLU A 1 195 ? -22.759 -1.111 32.743 1.00 35.84 195 GLU A CA 1
ATOM 1487 C C . GLU A 1 195 ? -23.743 0.017 33.120 1.00 35.84 195 GLU A C 1
ATOM 1489 O O . GLU A 1 195 ? -24.872 -0.288 33.489 1.00 35.84 195 GLU A O 1
ATOM 1494 N N . ASP A 1 196 ? -23.376 1.295 32.946 1.00 32.31 196 ASP A N 1
ATOM 1495 C CA . ASP A 1 196 ? -24.185 2.445 33.398 1.00 32.31 196 ASP A CA 1
ATOM 1496 C C . ASP A 1 196 ? -25.056 3.088 32.296 1.00 32.31 196 ASP A C 1
ATOM 1498 O O . ASP A 1 196 ? -25.922 3.906 32.593 1.00 32.31 196 ASP A O 1
ATOM 1502 N N . CYS A 1 197 ? -24.866 2.745 31.015 1.00 33.19 197 CYS A N 1
ATOM 1503 C CA . CYS A 1 197 ? -25.676 3.303 29.916 1.00 33.19 197 CYS A CA 1
ATOM 1504 C C . CYS A 1 197 ? -26.983 2.537 29.631 1.00 33.19 197 CYS A C 1
ATOM 1506 O O . CYS A 1 197 ? -27.747 2.960 28.767 1.00 33.19 197 CYS A O 1
ATOM 1508 N N . PHE A 1 198 ? -27.255 1.437 30.339 1.00 35.88 198 PHE A N 1
ATOM 1509 C CA . PHE A 1 198 ? -28.477 0.637 30.186 1.00 35.88 198 PHE A CA 1
ATOM 1510 C C . PHE A 1 198 ? -29.397 0.753 31.412 1.00 35.88 198 PHE A C 1
ATOM 1512 O O . PHE A 1 198 ? -29.891 -0.248 31.925 1.00 35.88 198 PHE A O 1
ATOM 1519 N N . GLU A 1 199 ? -29.680 1.971 31.876 1.00 29.95 199 GLU A N 1
ATOM 1520 C CA . GLU A 1 199 ? -30.954 2.207 32.563 1.00 29.95 199 GLU A CA 1
ATOM 1521 C C . GLU A 1 199 ? -32.023 2.427 31.489 1.00 29.95 199 GLU A C 1
ATOM 1523 O O . GLU A 1 199 ? -32.222 3.525 30.974 1.00 29.95 199 GLU A O 1
ATOM 1528 N N . VAL A 1 200 ? -32.674 1.331 31.098 1.00 34.41 200 VAL A N 1
ATOM 1529 C CA . VAL A 1 200 ? -33.925 1.381 30.340 1.00 34.41 200 VAL A CA 1
ATOM 1530 C C . VAL A 1 200 ? -34.967 1.980 31.285 1.00 34.41 200 VAL A C 1
ATOM 1532 O O . VAL A 1 200 ? -35.347 1.329 32.260 1.00 34.41 200 VAL A O 1
ATOM 1535 N N . GLU A 1 201 ? -35.396 3.222 31.042 1.00 29.23 201 GLU A N 1
ATOM 1536 C CA . GLU A 1 201 ? -36.581 3.760 31.715 1.00 29.23 201 GLU A CA 1
ATOM 1537 C C . GLU A 1 201 ? -37.774 2.839 31.411 1.00 29.23 201 GLU A C 1
ATOM 1539 O O . GLU A 1 201 ? -38.070 2.532 30.254 1.00 29.23 201 GLU A O 1
ATOM 1544 N N . SER A 1 202 ? -38.385 2.354 32.494 1.00 32.25 202 SER A N 1
ATOM 1545 C CA . SER A 1 202 ? -39.522 1.427 32.556 1.00 32.25 202 SER A CA 1
ATOM 1546 C C . SER A 1 202 ? -40.804 1.961 31.932 1.00 32.25 202 SER A C 1
ATOM 1548 O O . SER A 1 202 ? -41.113 3.143 32.220 1.00 32.25 202 SER A O 1
#

Foldseek 3Di:
DVVVVVQVCCCPVVVDRDDDDFDDFQKEKEFPDQKFDQDKFWQWDDDPDATATKIWGKMKGFAPDFDEAEEEPEPPCQPPPVLVVLLVLLLQVLQCADDDPGRHHYGRMYMYTHHIHDDPRRYDSPSNSPRSSVSNRVRRVPGPMDMDTDKDWDWDDDPPPPDTDTWIAGSQFRFTADPVRDGPDTQGRDPVRVVVGPPPDD

Radius of gyration: 24.63 Å; chains: 1; bounding box: 69×29×70 Å

Sequence (202 aa):
LHLDVLSSKLSREFKVEAVFGRPQVAYRETMNNASIGPVRHRFKRQSGGPGMFAELELRIDKIDGVEIEVVDETRGGALPSEFFPAVERGIKNAALSGRLDHGHPIVGVRVTIVDAMTHKNDSSAIAFERCAAQGFRTLFESSDVHRLEPMMTVVALAPEGEVKFEIIVRVETGEVIDDDGETVASAPGNQSAVEDCFEVES